Protein AF-A0A6I2R3Z5-F1 (afdb_monomer_lite)

pLDDT: mean 90.37, std 10.44, range [43.62, 98.38]

Structure (mmCIF, N/CA/C/O backbone):
data_AF-A0A6I2R3Z5-F1
#
_entry.id   AF-A0A6I2R3Z5-F1
#
loop_
_atom_site.group_PDB
_atom_site.id
_atom_site.type_symbol
_atom_site.label_atom_id
_atom_site.label_alt_id
_atom_site.label_comp_id
_atom_site.label_asym_id
_atom_site.label_entity_id
_atom_site.label_seq_id
_atom_site.pdbx_PDB_ins_code
_atom_site.Cartn_x
_atom_site.Cartn_y
_atom_site.Cartn_z
_atom_site.occupancy
_atom_site.B_iso_or_equiv
_atom_site.auth_seq_id
_atom_site.auth_comp_id
_atom_site.auth_asym_id
_atom_site.auth_atom_id
_atom_site.pdbx_PDB_model_num
ATOM 1 N N . MET A 1 1 ? -11.030 -6.749 -14.161 1.00 43.62 1 MET A N 1
ATOM 2 C CA . MET A 1 1 ? -10.988 -8.140 -13.659 1.00 43.62 1 MET A CA 1
ATOM 3 C C . MET A 1 1 ? -10.774 -8.082 -12.152 1.00 43.62 1 MET A C 1
ATOM 5 O O . MET A 1 1 ? -10.163 -7.121 -11.702 1.00 43.62 1 MET A O 1
ATOM 9 N N . GLY A 1 2 ? -11.379 -8.989 -11.378 1.00 47.81 2 GLY A N 1
ATOM 10 C CA . GLY A 1 2 ? -11.392 -8.908 -9.911 1.00 47.81 2 GLY A CA 1
ATOM 11 C C . GLY A 1 2 ? -9.978 -8.922 -9.330 1.00 47.81 2 GLY A C 1
ATOM 12 O O . GLY A 1 2 ? -9.181 -9.786 -9.683 1.00 47.81 2 GLY A O 1
ATOM 13 N N . ARG A 1 3 ? -9.662 -7.954 -8.463 1.00 55.94 3 ARG A N 1
ATOM 14 C CA . ARG A 1 3 ? -8.361 -7.845 -7.783 1.00 55.94 3 ARG A CA 1
ATOM 15 C C . ARG A 1 3 ? -8.273 -8.864 -6.628 1.00 55.94 3 ARG A C 1
ATOM 17 O O . ARG A 1 3 ? -8.300 -8.500 -5.460 1.00 55.94 3 ARG A O 1
ATOM 24 N N . GLY A 1 4 ? -8.201 -10.142 -6.998 1.00 54.78 4 GLY A N 1
ATOM 25 C CA . GLY A 1 4 ? -7.789 -11.296 -6.189 1.00 54.78 4 GLY A CA 1
ATOM 26 C C . GLY A 1 4 ? -8.681 -11.743 -5.019 1.00 54.78 4 GLY A C 1
ATOM 27 O O . GLY A 1 4 ? -9.727 -11.165 -4.728 1.00 54.78 4 GLY A O 1
ATOM 28 N N . ASN A 1 5 ? -8.266 -12.851 -4.399 1.00 69.44 5 ASN A N 1
ATOM 29 C CA . ASN A 1 5 ? -9.045 -13.637 -3.430 1.00 69.44 5 ASN A CA 1
ATOM 30 C C . ASN A 1 5 ? -8.738 -13.291 -1.968 1.00 69.44 5 ASN A C 1
ATOM 32 O O . ASN A 1 5 ? -9.401 -13.798 -1.060 1.00 69.44 5 ASN A O 1
ATOM 36 N N . THR A 1 6 ? -7.718 -12.469 -1.722 1.00 85.12 6 THR A N 1
ATOM 37 C CA . THR A 1 6 ? -7.308 -12.169 -0.356 1.00 85.12 6 THR A CA 1
ATOM 38 C C . THR A 1 6 ? -8.288 -11.218 0.332 1.00 85.12 6 THR A C 1
ATOM 40 O O . THR A 1 6 ? -8.777 -10.249 -0.254 1.00 85.12 6 THR A O 1
ATOM 43 N N . CYS A 1 7 ? -8.589 -11.498 1.598 1.00 86.00 7 CYS A N 1
ATOM 44 C CA . CYS A 1 7 ? -9.523 -10.721 2.403 1.00 86.00 7 CYS A CA 1
ATOM 45 C C . CYS A 1 7 ? -9.027 -10.566 3.849 1.00 86.00 7 CYS A C 1
ATOM 47 O O . CYS A 1 7 ? -7.914 -10.974 4.201 1.00 86.00 7 CYS A O 1
ATOM 49 N N . VAL A 1 8 ? -9.847 -9.901 4.660 1.00 89.06 8 VAL A N 1
ATOM 50 C CA . VAL A 1 8 ? -9.685 -9.748 6.109 1.00 89.06 8 VAL A CA 1
ATOM 51 C C . VAL A 1 8 ? -10.929 -10.288 6.810 1.00 89.06 8 VAL A C 1
ATOM 53 O O . VAL A 1 8 ? -12.000 -10.356 6.199 1.00 89.06 8 VAL A O 1
ATOM 56 N N . HIS A 1 9 ? -10.796 -10.684 8.074 1.00 88.00 9 HIS A N 1
ATOM 57 C CA . HIS A 1 9 ? -11.836 -11.430 8.792 1.00 88.00 9 HIS A CA 1
ATOM 58 C C . HIS A 1 9 ? -12.320 -10.725 10.063 1.00 88.00 9 HIS A C 1
ATOM 60 O O . HIS A 1 9 ? -13.470 -10.907 10.468 1.00 88.00 9 HIS A O 1
ATOM 66 N N . GLY A 1 10 ? -11.469 -9.918 10.695 1.00 88.06 10 GLY A N 1
ATOM 67 C CA . GLY A 1 10 ? -11.807 -9.158 11.892 1.00 88.06 10 GLY A CA 1
ATOM 68 C C . GLY A 1 10 ? -12.731 -7.970 11.607 1.00 88.06 10 GLY A C 1
ATOM 69 O O . GLY A 1 10 ? -12.768 -7.414 10.510 1.00 88.06 10 GLY A O 1
ATOM 70 N N . LYS A 1 11 ? -13.491 -7.557 12.628 1.00 90.88 11 LYS A N 1
ATOM 71 C CA . LYS A 1 11 ? -14.480 -6.463 12.534 1.00 90.88 11 LYS A CA 1
ATOM 72 C C . LYS A 1 11 ? -13.852 -5.103 12.231 1.00 90.88 11 LYS A C 1
ATOM 74 O O . LYS A 1 11 ? -14.495 -4.257 11.618 1.00 90.88 11 LYS A O 1
ATOM 79 N N . TYR A 1 12 ? -12.636 -4.884 12.719 1.00 94.12 12 TYR A N 1
ATOM 80 C CA . TYR A 1 12 ? -11.855 -3.665 12.524 1.00 94.12 12 TYR A CA 1
ATOM 81 C C . TYR A 1 12 ? -10.595 -3.983 11.736 1.00 94.12 12 TYR A C 1
ATOM 83 O O . TYR A 1 12 ? -9.514 -3.511 12.060 1.00 94.12 12 TYR A O 1
ATOM 91 N N . GLU A 1 13 ? -10.729 -4.811 10.710 1.00 94.25 13 GLU A N 1
ATOM 92 C CA . GLU A 1 13 ? -9.676 -5.046 9.737 1.00 94.25 13 GLU A CA 1
ATOM 93 C C . GLU A 1 13 ? -10.035 -4.402 8.407 1.00 94.25 13 GLU A C 1
ATOM 95 O O . GLU A 1 13 ? -11.197 -4.152 8.085 1.00 94.25 13 GLU A O 1
ATOM 100 N N . GLY A 1 14 ? -9.013 -4.105 7.621 1.00 94.38 14 GLY A N 1
ATOM 101 C CA . GLY A 1 14 ? -9.198 -3.487 6.322 1.00 94.38 14 GLY A CA 1
ATOM 102 C C . GLY A 1 14 ? -7.974 -3.679 5.458 1.00 94.38 14 GLY A C 1
ATOM 103 O O . GLY A 1 14 ? -6.892 -3.998 5.949 1.00 94.38 14 GLY A O 1
ATOM 104 N N . LEU A 1 15 ? -8.144 -3.496 4.155 1.00 94.62 15 LEU A N 1
ATOM 105 C CA . LEU A 1 15 ? -7.046 -3.640 3.217 1.00 94.62 15 LEU A CA 1
ATOM 106 C C . LEU A 1 15 ? -7.207 -2.723 2.007 1.00 94.62 15 LEU A C 1
ATOM 108 O O . LEU A 1 15 ? -8.320 -2.356 1.624 1.00 94.62 15 LEU A O 1
ATOM 112 N N . TYR A 1 16 ? -6.072 -2.389 1.407 1.00 95.75 16 TYR A N 1
ATOM 113 C CA . TYR A 1 16 ? -5.976 -1.744 0.103 1.00 95.75 16 TYR A CA 1
ATOM 114 C C . TYR A 1 16 ? -5.076 -2.568 -0.810 1.00 95.75 16 TYR A C 1
ATOM 116 O O . TYR A 1 16 ? -4.230 -3.323 -0.335 1.00 95.75 16 TYR A O 1
ATOM 124 N N . PHE A 1 17 ? -5.232 -2.391 -2.117 1.00 94.88 17 PHE A N 1
ATOM 125 C CA . PHE A 1 17 ? -4.415 -3.067 -3.118 1.00 94.88 17 PHE A CA 1
ATOM 126 C C . PHE A 1 17 ? -3.493 -2.082 -3.826 1.00 94.88 17 PHE A C 1
ATOM 128 O O . PHE A 1 17 ? -3.934 -1.015 -4.258 1.00 94.88 17 PHE A O 1
ATOM 135 N N . ILE A 1 18 ? -2.231 -2.465 -3.981 1.00 95.50 18 ILE A N 1
ATOM 136 C CA . ILE A 1 18 ? -1.281 -1.822 -4.886 1.00 95.50 18 ILE A CA 1
ATOM 137 C C . ILE A 1 18 ? -1.245 -2.670 -6.151 1.00 95.50 18 ILE A C 1
ATOM 139 O O . ILE A 1 18 ? -0.939 -3.858 -6.079 1.00 95.50 18 ILE A O 1
ATOM 143 N N . ASP A 1 19 ? -1.604 -2.080 -7.285 1.00 93.62 19 ASP A N 1
ATOM 144 C CA . ASP A 1 19 ? -1.588 -2.781 -8.568 1.00 93.62 19 ASP A CA 1
ATOM 145 C C . ASP A 1 19 ? -0.151 -3.141 -8.978 1.00 93.62 19 ASP A C 1
ATOM 147 O O . ASP A 1 19 ? 0.774 -2.358 -8.726 1.00 93.62 19 ASP A O 1
ATOM 151 N N . ARG A 1 20 ? 0.041 -4.311 -9.601 1.00 93.31 20 ARG A N 1
ATOM 152 C CA . ARG A 1 20 ? 1.347 -4.704 -10.152 1.00 93.31 20 ARG A CA 1
ATOM 153 C C . ARG A 1 20 ? 1.813 -3.737 -11.234 1.00 93.31 20 ARG A C 1
ATOM 155 O O . ARG A 1 20 ? 3.015 -3.506 -11.324 1.00 93.31 20 ARG A O 1
ATOM 162 N N . ASP A 1 21 ? 0.884 -3.048 -11.894 1.00 94.31 21 ASP A N 1
ATOM 163 C CA . ASP A 1 21 ? 1.150 -1.924 -12.797 1.00 94.31 21 ASP A CA 1
ATOM 164 C C . ASP A 1 21 ? 2.059 -0.838 -12.193 1.00 94.31 21 ASP A C 1
ATOM 166 O O . ASP A 1 21 ? 2.769 -0.152 -12.929 1.00 94.31 21 ASP A O 1
ATOM 170 N N . HIS A 1 22 ? 2.050 -0.681 -10.862 1.00 95.00 22 HIS A N 1
ATOM 171 C CA . HIS A 1 22 ? 2.855 0.308 -10.128 1.00 95.00 22 HIS A CA 1
ATOM 172 C C . HIS A 1 22 ? 4.089 -0.291 -9.437 1.00 95.00 22 HIS A C 1
ATOM 174 O O . HIS A 1 22 ? 4.845 0.431 -8.777 1.00 95.00 22 HIS A O 1
ATOM 180 N N . ILE A 1 23 ? 4.270 -1.610 -9.524 1.00 95.12 23 ILE A N 1
ATOM 181 C CA . ILE A 1 23 ? 5.337 -2.354 -8.846 1.00 95.12 23 ILE A CA 1
ATOM 182 C C . ILE A 1 23 ? 6.333 -2.903 -9.864 1.00 95.12 23 ILE A C 1
ATOM 184 O O . ILE A 1 23 ? 7.536 -2.716 -9.676 1.00 95.12 23 ILE A O 1
ATOM 188 N N . GLU A 1 24 ? 5.827 -3.579 -10.893 1.00 95.62 24 GLU A N 1
ATOM 189 C CA . GLU A 1 24 ? 6.613 -4.335 -11.861 1.00 95.62 24 GLU A CA 1
ATOM 190 C C . GLU A 1 24 ? 7.313 -3.421 -12.854 1.00 95.62 24 GLU A C 1
ATOM 192 O O . GLU A 1 24 ? 6.734 -2.457 -13.361 1.00 95.62 24 GLU A O 1
ATOM 197 N N . VAL A 1 25 ? 8.580 -3.742 -13.096 1.00 96.44 25 VAL A N 1
ATOM 198 C CA . VAL A 1 25 ? 9.481 -3.001 -13.964 1.00 96.44 25 VAL A CA 1
ATOM 199 C C . VAL A 1 25 ? 9.947 -3.919 -15.080 1.00 96.44 25 VAL A C 1
ATOM 201 O O . VAL A 1 25 ? 10.509 -4.989 -14.841 1.00 96.44 25 VAL A O 1
ATOM 204 N N . ASP A 1 26 ? 9.757 -3.445 -16.300 1.00 95.56 26 ASP A N 1
ATOM 205 C CA . ASP A 1 26 ? 10.339 -4.000 -17.502 1.00 95.56 26 ASP A CA 1
ATOM 206 C C . ASP A 1 26 ? 11.548 -3.162 -17.914 1.00 95.56 26 ASP A C 1
ATOM 208 O O . ASP A 1 26 ? 11.566 -1.929 -17.796 1.00 95.56 26 ASP A O 1
ATOM 212 N N . VAL A 1 27 ? 12.565 -3.847 -18.424 1.00 95.62 27 VAL A N 1
ATOM 213 C CA . VAL A 1 27 ? 13.810 -3.244 -18.891 1.00 95.62 27 VAL A CA 1
ATOM 214 C C . VAL A 1 27 ? 14.020 -3.526 -20.367 1.00 95.62 27 VAL A C 1
ATOM 216 O O . VAL A 1 27 ? 13.677 -4.598 -20.871 1.00 95.62 27 VAL A O 1
ATOM 219 N N . LYS A 1 28 ? 14.613 -2.558 -21.058 1.00 94.75 28 LYS A N 1
ATOM 220 C CA . LYS A 1 28 ? 15.065 -2.701 -22.439 1.00 94.75 28 LYS A CA 1
ATOM 221 C C . LYS A 1 28 ? 16.538 -2.335 -22.507 1.00 94.75 28 LYS A C 1
ATOM 223 O O . LYS A 1 28 ? 16.913 -1.193 -22.252 1.00 94.75 28 LYS A O 1
ATOM 228 N N . ASP A 1 29 ? 17.359 -3.313 -22.867 1.00 93.31 29 ASP A N 1
ATOM 229 C CA . ASP A 1 29 ? 18.795 -3.126 -23.055 1.00 93.31 29 ASP A CA 1
ATOM 230 C C . ASP A 1 29 ? 19.095 -2.899 -24.545 1.00 93.31 29 ASP A C 1
ATOM 232 O O . ASP A 1 29 ? 18.724 -3.716 -25.394 1.00 93.31 29 ASP A O 1
ATOM 236 N N . ASP A 1 30 ? 19.792 -1.812 -24.879 1.00 91.94 30 ASP A N 1
ATOM 237 C CA . ASP A 1 30 ? 20.331 -1.594 -26.224 1.00 91.94 30 ASP A CA 1
ATOM 238 C C . ASP A 1 30 ? 21.774 -2.129 -26.289 1.00 91.94 30 ASP A C 1
ATOM 240 O O . ASP A 1 30 ? 22.694 -1.526 -25.726 1.00 91.94 30 ASP A O 1
ATOM 244 N N . PRO A 1 31 ? 22.025 -3.241 -27.004 1.00 87.50 31 PRO A N 1
ATOM 245 C CA . PRO A 1 31 ? 23.353 -3.843 -27.069 1.00 87.50 31 PRO A CA 1
ATOM 246 C C . PRO A 1 31 ? 24.375 -2.994 -27.840 1.00 87.50 31 PRO A C 1
ATOM 248 O O . PRO A 1 31 ? 25.573 -3.254 -27.736 1.00 87.50 31 PRO A O 1
ATOM 251 N N . LYS A 1 32 ? 23.942 -2.011 -28.643 1.00 89.94 32 LYS A N 1
ATOM 252 C CA . LYS A 1 32 ? 24.842 -1.159 -29.437 1.00 89.94 32 LYS A CA 1
ATOM 253 C C . LYS A 1 32 ? 25.397 -0.000 -28.622 1.00 89.94 32 LYS A C 1
ATOM 255 O O . LYS A 1 32 ? 26.550 0.378 -28.812 1.00 89.94 32 LYS A O 1
ATOM 260 N N . THR A 1 33 ? 24.574 0.580 -27.758 1.00 91.19 33 THR A N 1
ATOM 261 C CA . THR A 1 33 ? 24.928 1.745 -26.933 1.00 91.19 33 THR A CA 1
ATOM 262 C C . THR A 1 33 ? 25.276 1.352 -25.497 1.00 91.19 33 THR A C 1
ATOM 264 O O . THR A 1 33 ? 25.934 2.125 -24.803 1.00 91.19 33 THR A O 1
ATOM 267 N N . GLY A 1 34 ? 24.843 0.169 -25.048 1.00 89.00 34 GLY A N 1
ATOM 268 C CA . GLY A 1 34 ? 24.917 -0.267 -23.655 1.00 89.00 34 GLY A CA 1
ATOM 269 C C . GLY A 1 34 ? 23.925 0.454 -22.737 1.00 89.00 34 GLY A C 1
ATOM 270 O O . GLY A 1 34 ? 24.083 0.396 -21.519 1.00 89.00 34 GLY A O 1
ATOM 271 N N . THR A 1 35 ? 22.943 1.174 -23.289 1.00 91.88 35 THR A N 1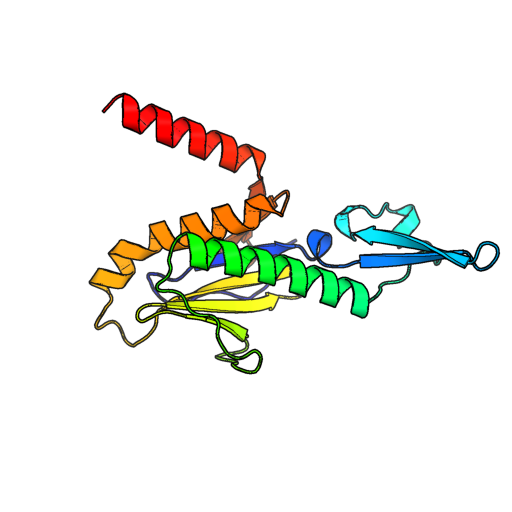
ATOM 272 C CA . THR A 1 35 ? 21.932 1.879 -22.492 1.00 91.88 35 THR A CA 1
ATOM 273 C C . THR A 1 35 ? 20.848 0.924 -22.014 1.00 91.88 35 THR A C 1
ATOM 275 O O . THR A 1 35 ? 20.453 0.016 -22.745 1.00 91.88 35 THR A O 1
ATOM 278 N N . ARG A 1 36 ? 20.342 1.173 -20.804 1.00 93.00 36 ARG A N 1
ATOM 279 C CA . ARG A 1 36 ? 19.237 0.436 -20.193 1.00 93.00 36 ARG A CA 1
ATOM 280 C C . ARG A 1 36 ? 18.093 1.391 -19.893 1.00 93.00 36 ARG A C 1
ATOM 282 O O . ARG A 1 36 ? 18.272 2.336 -19.123 1.00 93.00 36 ARG A O 1
ATOM 289 N N . ASP A 1 37 ? 16.943 1.127 -20.495 1.00 93.88 37 ASP A N 1
ATOM 290 C CA . ASP A 1 37 ? 15.705 1.854 -20.242 1.00 93.88 37 ASP A CA 1
ATOM 291 C C . ASP A 1 37 ? 14.820 1.077 -19.268 1.00 93.88 37 ASP A C 1
ATOM 293 O O . ASP A 1 37 ? 14.829 -0.154 -19.250 1.00 93.88 37 ASP A O 1
ATOM 297 N N . PHE A 1 38 ? 14.026 1.809 -18.486 1.00 94.12 38 PHE A N 1
ATOM 298 C CA . PHE A 1 38 ? 13.125 1.261 -17.473 1.00 94.12 38 PHE A CA 1
ATOM 299 C C . PHE A 1 38 ? 11.702 1.743 -17.727 1.00 94.12 38 PHE A C 1
ATOM 301 O O . PHE A 1 38 ? 11.480 2.923 -18.030 1.00 94.12 38 PHE A O 1
ATOM 308 N N . ARG A 1 39 ? 10.726 0.853 -17.558 1.00 94.62 39 ARG A N 1
ATOM 309 C CA . ARG A 1 39 ? 9.306 1.186 -17.673 1.00 94.62 39 ARG A CA 1
ATOM 310 C C . ARG A 1 39 ? 8.489 0.364 -16.687 1.00 94.62 39 ARG A C 1
ATOM 312 O O . ARG A 1 39 ? 8.739 -0.817 -16.508 1.00 94.62 39 ARG A O 1
ATOM 319 N N . PHE A 1 40 ? 7.513 0.998 -16.044 1.00 94.50 40 PHE A N 1
ATOM 320 C CA . PHE A 1 40 ? 6.532 0.270 -15.241 1.00 94.50 40 PHE A CA 1
ATOM 321 C C . PHE A 1 40 ? 5.534 -0.453 -16.137 1.00 94.50 40 PHE A C 1
ATOM 323 O O . PHE A 1 40 ? 5.164 0.094 -17.180 1.00 94.50 40 PHE A O 1
ATOM 330 N N . LEU A 1 41 ? 5.026 -1.600 -15.685 1.00 92.12 41 LEU A N 1
ATOM 331 C CA . LEU A 1 41 ? 4.013 -2.367 -16.413 1.00 92.12 41 LEU A CA 1
ATOM 332 C C . LEU A 1 41 ? 2.803 -1.500 -16.810 1.00 92.12 41 LEU A C 1
ATOM 334 O O . LEU A 1 41 ? 2.385 -1.522 -17.965 1.00 92.12 41 LEU A O 1
ATOM 338 N N . GLY A 1 42 ? 2.312 -0.632 -15.916 1.00 90.19 42 GLY A N 1
ATOM 339 C CA . GLY A 1 42 ? 1.184 0.264 -16.211 1.00 90.19 42 GLY A CA 1
ATOM 340 C C . GLY A 1 42 ? 1.461 1.334 -17.278 1.00 90.19 42 GLY A C 1
ATOM 341 O O . GLY A 1 42 ? 0.537 1.995 -17.750 1.00 90.19 42 GLY A O 1
ATOM 342 N N . GLY A 1 43 ? 2.729 1.536 -17.647 1.00 90.81 43 GLY A N 1
ATOM 343 C CA . GLY A 1 43 ? 3.155 2.427 -18.728 1.00 90.81 43 GLY A CA 1
ATOM 344 C C . GLY A 1 43 ? 3.427 1.713 -20.054 1.00 90.81 43 GLY A C 1
ATOM 345 O O . GLY A 1 43 ? 3.786 2.383 -21.023 1.00 90.81 43 GLY A O 1
ATOM 346 N N . MET A 1 44 ? 3.302 0.385 -20.103 1.00 90.81 44 MET A N 1
ATOM 347 C CA . MET A 1 44 ? 3.546 -0.412 -21.304 1.00 90.81 44 MET A CA 1
ATOM 348 C C . MET A 1 44 ? 2.398 -0.260 -22.305 1.00 90.81 44 MET A C 1
ATOM 350 O O . MET A 1 44 ? 1.218 -0.332 -21.957 1.00 90.81 44 MET A O 1
ATOM 354 N N . THR A 1 45 ? 2.744 -0.060 -23.575 1.00 91.88 45 THR A N 1
ATOM 355 C CA . THR A 1 45 ? 1.775 -0.100 -24.677 1.00 91.88 45 THR A CA 1
ATOM 356 C C . THR A 1 45 ? 1.485 -1.542 -25.096 1.00 91.88 45 THR A C 1
ATOM 358 O O . THR A 1 45 ? 2.197 -2.476 -24.723 1.00 91.88 45 THR A O 1
ATOM 361 N N . SER A 1 46 ? 0.438 -1.747 -25.901 1.00 87.25 46 SER A N 1
ATOM 362 C CA . SER A 1 46 ? 0.138 -3.083 -26.439 1.00 87.25 46 SER A CA 1
ATOM 363 C C . SER A 1 46 ? 1.279 -3.598 -27.321 1.00 87.25 46 SER A C 1
ATOM 365 O O . SER A 1 46 ? 1.597 -4.786 -27.296 1.00 87.25 46 SER A O 1
ATOM 367 N N . GLU A 1 47 ? 1.924 -2.699 -28.062 1.00 90.94 47 GLU A N 1
ATOM 368 C CA . GLU A 1 47 ? 3.094 -2.982 -28.884 1.00 90.94 47 GLU A CA 1
ATOM 369 C C . GLU A 1 47 ? 4.303 -3.377 -28.031 1.00 90.94 47 GLU A C 1
ATOM 371 O O . GLU A 1 47 ? 4.989 -4.336 -28.380 1.00 90.94 47 GLU A O 1
ATOM 376 N N . ASP A 1 48 ? 4.537 -2.694 -26.903 1.00 91.44 48 ASP A N 1
ATOM 377 C CA . ASP A 1 48 ? 5.630 -3.041 -25.987 1.00 91.44 48 ASP A CA 1
ATOM 378 C C . ASP A 1 48 ? 5.452 -4.455 -25.412 1.00 91.44 48 ASP A C 1
ATOM 380 O O . ASP A 1 48 ? 6.409 -5.225 -25.390 1.00 91.44 48 ASP A O 1
ATOM 384 N N . LEU A 1 49 ? 4.227 -4.809 -24.995 1.00 87.50 49 LEU A N 1
ATOM 385 C CA . LEU A 1 49 ? 3.902 -6.117 -24.404 1.00 87.50 49 LEU A CA 1
ATOM 386 C C . LEU A 1 49 ? 3.955 -7.270 -25.414 1.00 87.50 49 LEU A C 1
ATOM 388 O O . LEU A 1 49 ? 4.268 -8.401 -25.049 1.00 87.50 49 LEU A O 1
ATOM 392 N N . CYS A 1 50 ? 3.612 -7.007 -26.678 1.00 88.19 50 CYS A N 1
ATOM 393 C CA . CYS A 1 50 ? 3.702 -8.008 -27.745 1.00 88.19 50 CYS A CA 1
ATOM 394 C C . CYS A 1 50 ? 5.123 -8.130 -28.316 1.00 88.19 50 CYS A C 1
ATOM 396 O O . CYS A 1 50 ? 5.436 -9.113 -28.993 1.00 88.19 50 CYS A O 1
ATOM 398 N N . GLY A 1 51 ? 5.961 -7.117 -28.098 1.00 87.25 51 GLY A N 1
ATOM 399 C CA . GLY A 1 51 ? 7.353 -7.097 -28.516 1.00 87.25 51 GLY A CA 1
ATOM 400 C C . GLY A 1 51 ? 8.242 -7.995 -27.654 1.00 87.25 51 GLY A C 1
ATOM 401 O O . GLY A 1 51 ? 7.872 -8.440 -26.576 1.00 87.25 51 GLY A O 1
ATOM 402 N N . SER A 1 52 ? 9.460 -8.254 -28.133 1.00 86.75 52 SER A N 1
ATOM 403 C CA . SER A 1 52 ? 10.481 -9.015 -27.394 1.00 86.75 52 SER A CA 1
ATOM 404 C C . SER A 1 52 ? 11.596 -8.136 -26.816 1.00 86.75 52 SER A C 1
ATOM 406 O O . SER A 1 52 ? 12.613 -8.655 -26.353 1.00 86.75 52 SER A O 1
ATOM 408 N N . GLU A 1 53 ? 11.471 -6.814 -26.960 1.00 92.00 53 GLU A N 1
ATOM 409 C CA . GLU A 1 53 ? 12.505 -5.851 -26.570 1.00 92.00 53 GLU A CA 1
ATOM 410 C C . GLU A 1 53 ? 12.505 -5.587 -25.064 1.00 92.00 53 GLU A C 1
ATOM 412 O O . GLU A 1 53 ? 13.572 -5.536 -24.457 1.00 92.00 53 GLU A O 1
ATOM 417 N N . TRP A 1 54 ? 11.316 -5.437 -24.483 1.00 94.94 54 TRP A N 1
ATOM 418 C CA . TRP A 1 54 ? 11.124 -5.269 -23.051 1.00 94.94 54 TRP A CA 1
ATOM 419 C C . TRP A 1 54 ? 11.077 -6.628 -22.370 1.00 94.94 54 TRP A C 1
ATOM 421 O O . TRP A 1 54 ? 10.463 -7.572 -22.874 1.00 94.94 54 TRP A O 1
ATOM 431 N N . LYS A 1 55 ? 11.753 -6.737 -21.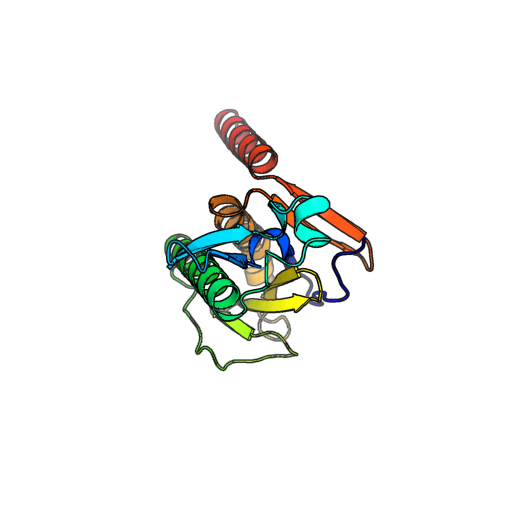232 1.00 94.31 55 LYS A N 1
ATOM 432 C CA . LYS A 1 55 ? 11.765 -7.948 -20.419 1.00 94.31 55 LYS A CA 1
ATOM 433 C C . LYS A 1 55 ? 11.497 -7.581 -18.977 1.00 94.31 55 LYS A C 1
ATOM 435 O O . LYS A 1 55 ? 12.138 -6.676 -18.452 1.00 94.31 55 LYS A O 1
ATOM 440 N N . TYR A 1 56 ? 10.626 -8.349 -18.339 1.00 94.31 56 TYR A N 1
ATOM 441 C CA . TYR A 1 56 ? 10.405 -8.256 -16.907 1.00 94.31 56 TYR A CA 1
ATOM 442 C C . TYR A 1 56 ? 11.726 -8.415 -16.146 1.00 94.31 56 TYR A C 1
ATOM 444 O O . TYR A 1 56 ? 12.444 -9.404 -16.337 1.00 94.31 56 TYR A O 1
ATOM 452 N N . ASP A 1 57 ? 12.024 -7.452 -15.277 1.00 96.25 57 ASP A N 1
ATOM 453 C CA . ASP A 1 57 ? 13.186 -7.477 -14.398 1.00 96.25 57 ASP A CA 1
ATOM 454 C C . ASP A 1 57 ? 12.727 -7.685 -12.940 1.00 96.25 57 ASP A C 1
ATOM 456 O O . ASP A 1 57 ? 12.156 -6.773 -12.320 1.00 96.25 57 ASP A O 1
ATOM 460 N N . PRO A 1 58 ? 12.939 -8.887 -12.368 1.00 96.06 58 PRO A N 1
ATOM 461 C CA . PRO A 1 58 ? 12.517 -9.185 -11.005 1.00 96.06 58 PRO A CA 1
ATOM 462 C C . PRO A 1 58 ? 13.304 -8.394 -9.955 1.00 96.06 58 PRO A C 1
ATOM 464 O O . PRO A 1 58 ? 12.727 -8.028 -8.928 1.00 96.06 58 PRO A O 1
ATOM 467 N N . ASP A 1 59 ? 14.582 -8.102 -10.202 1.00 96.06 59 ASP A N 1
ATOM 468 C CA . ASP A 1 59 ? 15.443 -7.407 -9.245 1.00 96.06 59 ASP A CA 1
ATOM 469 C C . ASP A 1 59 ? 15.038 -5.931 -9.146 1.00 96.06 59 ASP A C 1
ATOM 471 O O . ASP A 1 59 ? 14.861 -5.404 -8.043 1.00 96.06 59 ASP A O 1
ATOM 475 N N . GLU A 1 60 ? 14.788 -5.281 -10.285 1.00 96.06 60 GLU A N 1
ATOM 476 C CA . GLU A 1 60 ? 14.296 -3.897 -10.333 1.00 96.06 60 GLU A CA 1
ATOM 477 C C . GLU A 1 60 ? 12.878 -3.777 -9.762 1.00 96.06 60 GLU A C 1
ATOM 479 O O . GLU A 1 60 ? 12.583 -2.861 -8.987 1.00 96.06 60 GLU A O 1
ATOM 484 N N . SER A 1 61 ? 12.007 -4.745 -10.062 1.00 96.31 61 SER A N 1
ATOM 485 C CA . SER A 1 61 ? 10.660 -4.813 -9.483 1.00 96.31 61 SER A CA 1
ATOM 486 C C . SER A 1 61 ? 10.708 -4.956 -7.958 1.00 96.31 61 SER A C 1
ATOM 488 O O . SER A 1 61 ? 9.995 -4.258 -7.226 1.00 96.31 61 SER A O 1
ATOM 490 N N . GLN A 1 62 ? 11.586 -5.824 -7.445 1.00 95.31 62 GLN A N 1
ATOM 491 C CA . GLN A 1 62 ? 11.777 -6.015 -6.009 1.00 95.31 62 GLN A CA 1
ATOM 492 C C . GLN A 1 62 ? 12.384 -4.771 -5.346 1.00 95.31 62 GLN A C 1
ATOM 494 O O . GLN A 1 62 ? 11.954 -4.394 -4.249 1.00 95.31 62 GLN A O 1
ATOM 499 N N . ALA A 1 63 ? 13.341 -4.107 -5.997 1.00 96.25 63 ALA A N 1
ATOM 500 C CA . ALA A 1 63 ? 13.941 -2.868 -5.514 1.00 96.25 63 ALA A CA 1
ATOM 501 C C . ALA A 1 63 ? 12.909 -1.730 -5.444 1.00 96.25 63 ALA A C 1
ATOM 503 O O . ALA A 1 63 ? 12.813 -1.043 -4.418 1.00 96.25 63 ALA A O 1
ATOM 504 N N . ASN A 1 64 ? 12.080 -1.571 -6.481 1.00 96.81 64 ASN A N 1
ATOM 505 C CA . ASN A 1 64 ? 10.996 -0.592 -6.488 1.00 96.81 64 ASN A CA 1
ATOM 506 C C . ASN A 1 64 ? 9.984 -0.867 -5.366 1.00 96.81 64 ASN A C 1
ATOM 508 O O . ASN A 1 64 ? 9.638 0.051 -4.614 1.00 96.81 64 ASN A O 1
ATOM 512 N N . LEU A 1 65 ? 9.571 -2.127 -5.187 1.00 96.56 65 LEU A N 1
ATOM 513 C CA . LEU A 1 65 ? 8.673 -2.510 -4.100 1.00 96.56 65 LEU A CA 1
ATOM 514 C C . LEU A 1 65 ? 9.277 -2.207 -2.722 1.00 96.56 65 LEU A C 1
ATOM 516 O O . LEU A 1 65 ? 8.600 -1.657 -1.851 1.00 96.56 65 LEU A O 1
ATOM 520 N N . ALA A 1 66 ? 10.550 -2.547 -2.511 1.00 96.19 66 ALA A N 1
ATOM 521 C CA . ALA A 1 66 ? 11.243 -2.298 -1.250 1.00 96.19 66 ALA A CA 1
ATOM 522 C C . ALA A 1 66 ? 11.312 -0.798 -0.927 1.00 96.19 66 ALA A C 1
ATOM 524 O O . ALA A 1 66 ? 11.060 -0.407 0.216 1.00 96.19 66 ALA A O 1
ATOM 525 N N . ARG A 1 67 ? 11.584 0.046 -1.931 1.00 97.00 67 ARG A N 1
ATOM 526 C CA . ARG A 1 67 ? 11.575 1.508 -1.792 1.00 97.00 67 ARG A CA 1
ATOM 527 C C . ARG A 1 67 ? 10.181 2.027 -1.438 1.00 97.00 67 ARG A C 1
ATOM 529 O O . ARG A 1 67 ? 10.041 2.738 -0.446 1.00 97.00 67 ARG A O 1
ATOM 536 N N . LEU A 1 68 ? 9.153 1.620 -2.189 1.00 97.69 68 LEU A N 1
ATOM 537 C CA . LEU A 1 68 ? 7.759 2.009 -1.951 1.00 97.69 68 LEU A CA 1
ATOM 538 C C . LEU A 1 68 ? 7.298 1.645 -0.532 1.00 97.69 68 LEU A C 1
ATOM 540 O O . LEU A 1 68 ? 6.742 2.486 0.175 1.00 97.69 68 LEU A O 1
ATOM 544 N N . LEU A 1 69 ? 7.553 0.409 -0.091 1.00 97.69 69 LEU A N 1
ATOM 545 C CA . LEU A 1 69 ? 7.208 -0.029 1.263 1.00 97.69 69 LEU A CA 1
ATOM 546 C C . LEU A 1 69 ? 8.048 0.691 2.324 1.00 97.69 69 LEU A C 1
ATOM 548 O O . LEU A 1 69 ? 7.527 1.020 3.388 1.00 97.69 69 LEU A O 1
ATOM 552 N N . GLY A 1 70 ? 9.325 0.965 2.052 1.00 97.62 70 GLY A N 1
ATOM 553 C CA . GLY A 1 70 ? 10.204 1.738 2.931 1.00 97.62 70 GLY A CA 1
ATOM 554 C C . GLY A 1 70 ? 9.661 3.137 3.220 1.00 97.62 70 GLY A C 1
ATOM 555 O O . GLY A 1 70 ? 9.549 3.524 4.390 1.00 97.62 70 GLY A O 1
ATOM 556 N N . ASP A 1 71 ? 9.274 3.843 2.160 1.00 98.12 71 ASP A N 1
ATOM 557 C CA . ASP A 1 71 ? 8.663 5.172 2.186 1.00 98.12 71 ASP A CA 1
ATOM 558 C C . ASP A 1 71 ? 7.294 5.156 2.891 1.00 98.12 71 ASP A C 1
ATOM 560 O O . ASP A 1 71 ? 7.027 5.965 3.785 1.00 98.12 71 ASP A O 1
ATOM 564 N N . PHE A 1 72 ? 6.448 4.174 2.568 1.00 98.38 72 PHE A N 1
ATOM 565 C CA . PHE A 1 72 ? 5.165 3.953 3.238 1.00 98.38 72 PHE A CA 1
ATOM 566 C C . PHE A 1 72 ? 5.331 3.741 4.752 1.00 98.38 72 PHE A C 1
ATOM 568 O O . PHE A 1 72 ? 4.659 4.396 5.552 1.00 98.38 72 PHE A O 1
ATOM 575 N N . MET A 1 73 ? 6.245 2.855 5.162 1.00 98.12 73 MET A N 1
ATOM 576 C CA . MET A 1 73 ? 6.508 2.572 6.575 1.00 98.12 73 MET A CA 1
ATOM 577 C C . MET A 1 73 ? 7.067 3.793 7.309 1.00 98.12 73 MET A C 1
ATOM 579 O O . MET A 1 73 ? 6.753 3.999 8.483 1.00 98.12 73 MET A O 1
ATOM 583 N N . TYR A 1 74 ? 7.901 4.595 6.637 1.00 97.94 74 TYR A N 1
ATOM 584 C CA . TYR A 1 74 ? 8.410 5.850 7.188 1.00 97.94 74 TYR A CA 1
ATOM 585 C C . TYR A 1 74 ? 7.264 6.817 7.497 1.00 97.94 74 TYR A C 1
ATOM 587 O O . TYR A 1 74 ? 7.170 7.312 8.622 1.00 97.94 74 TYR A O 1
ATOM 595 N N . ASP A 1 75 ? 6.347 7.017 6.548 1.00 98.12 75 ASP A N 1
ATOM 596 C CA . ASP A 1 75 ? 5.192 7.889 6.755 1.00 98.12 75 ASP A CA 1
ATOM 597 C C . ASP A 1 75 ? 4.300 7.382 7.895 1.00 98.12 75 ASP A C 1
ATOM 599 O O . ASP A 1 75 ? 3.952 8.156 8.786 1.00 98.12 75 ASP A O 1
ATOM 603 N N . ILE A 1 76 ? 3.951 6.089 7.922 1.00 98.25 76 ILE A N 1
ATOM 604 C CA . ILE A 1 76 ? 3.126 5.522 9.004 1.00 98.25 76 ILE A CA 1
ATOM 605 C C . ILE A 1 76 ? 3.772 5.742 10.371 1.00 98.25 76 ILE A C 1
ATOM 607 O O . ILE A 1 76 ? 3.084 6.156 11.305 1.00 98.25 76 ILE A O 1
ATOM 611 N N . HIS A 1 77 ? 5.082 5.520 10.488 1.00 97.44 77 HIS A N 1
ATOM 612 C CA . HIS A 1 77 ? 5.805 5.769 11.731 1.00 97.44 77 HIS A CA 1
ATOM 613 C C . HIS A 1 77 ? 5.792 7.253 12.125 1.00 97.44 77 HIS A C 1
ATOM 615 O O . HIS A 1 77 ? 5.621 7.568 13.302 1.00 97.44 77 HIS A O 1
ATOM 621 N N . ALA A 1 78 ? 5.926 8.164 11.157 1.00 97.31 78 ALA A N 1
ATOM 622 C CA . ALA A 1 78 ? 5.878 9.604 11.401 1.00 97.31 78 ALA A CA 1
ATOM 623 C C . ALA A 1 78 ? 4.496 10.069 11.897 1.00 97.31 78 ALA A C 1
ATOM 625 O O . ALA A 1 78 ? 4.416 10.887 12.813 1.00 97.31 78 ALA A O 1
ATOM 626 N N . TRP A 1 79 ? 3.405 9.530 11.337 1.00 95.88 79 TRP A N 1
ATOM 627 C CA . TRP A 1 79 ? 2.042 9.821 11.807 1.00 95.88 79 TRP A CA 1
ATOM 628 C C . TRP A 1 79 ? 1.735 9.154 13.153 1.00 95.88 79 TRP A C 1
ATOM 630 O O . TRP A 1 79 ? 1.067 9.748 14.000 1.00 95.88 79 TRP A O 1
ATOM 640 N N . TYR A 1 80 ? 2.211 7.922 13.348 1.00 97.25 80 TYR A N 1
ATOM 641 C CA . TYR A 1 80 ? 1.927 7.094 14.516 1.00 97.25 80 TYR A CA 1
ATOM 642 C C . TYR A 1 80 ? 3.190 6.383 15.019 1.00 97.25 80 TYR A C 1
ATOM 644 O O . TYR A 1 80 ? 3.393 5.199 14.730 1.00 97.25 80 TYR A O 1
ATOM 652 N N . PRO A 1 81 ? 3.994 7.043 15.876 1.00 97.38 81 PRO A N 1
ATOM 653 C CA . PRO A 1 81 ? 5.241 6.478 16.405 1.00 97.38 81 PRO A CA 1
ATOM 654 C C . PRO A 1 81 ? 5.082 5.171 17.198 1.00 97.38 81 PRO A C 1
ATOM 656 O O . PRO A 1 81 ? 6.074 4.488 17.475 1.00 97.38 81 PRO A O 1
ATOM 659 N N . SER A 1 82 ? 3.845 4.820 17.575 1.00 96.88 82 SER A N 1
ATOM 660 C CA . SER A 1 82 ? 3.486 3.536 18.182 1.00 96.88 82 SER A CA 1
ATOM 661 C C . SER A 1 82 ? 3.721 2.344 17.254 1.00 96.88 82 SER A C 1
ATOM 663 O O . SER A 1 82 ? 3.977 1.255 17.753 1.00 96.88 82 SER A O 1
ATOM 665 N N . PHE A 1 83 ? 3.617 2.530 15.932 1.00 97.94 83 PHE A N 1
ATOM 666 C CA . PHE A 1 83 ? 3.924 1.474 14.971 1.00 97.94 83 PHE A CA 1
ATOM 667 C C . PHE A 1 83 ? 5.436 1.317 14.844 1.00 97.94 83 PHE A C 1
ATOM 669 O O . PHE A 1 83 ? 6.139 2.267 14.496 1.00 97.94 83 PHE A O 1
ATOM 676 N N . LYS A 1 84 ? 5.944 0.120 15.121 1.00 97.19 84 LYS A N 1
ATOM 677 C CA . LYS A 1 84 ? 7.354 -0.247 14.963 1.00 97.19 84 LYS A CA 1
ATOM 678 C C . LYS A 1 84 ? 7.507 -1.181 13.773 1.00 97.19 84 LYS A C 1
ATOM 680 O O . LYS A 1 84 ? 6.583 -1.922 13.459 1.00 97.19 84 LYS A O 1
ATOM 685 N N . ARG A 1 85 ? 8.659 -1.117 13.102 1.00 96.00 85 ARG A N 1
ATOM 686 C CA . ARG A 1 85 ? 8.992 -2.059 12.027 1.00 96.00 85 ARG A CA 1
ATOM 687 C C . ARG A 1 85 ? 9.158 -3.460 12.611 1.00 96.00 85 ARG A C 1
ATOM 689 O O . ARG A 1 85 ? 9.699 -3.598 13.707 1.00 96.00 85 ARG A O 1
ATOM 696 N N . CYS A 1 86 ? 8.701 -4.460 11.873 1.00 92.94 86 CYS A N 1
ATOM 697 C CA . CYS A 1 86 ? 8.901 -5.865 12.209 1.00 92.94 86 CYS A CA 1
ATOM 698 C C . CYS A 1 86 ? 10.077 -6.452 11.423 1.00 92.94 86 CYS A C 1
ATOM 700 O O . CYS A 1 86 ? 10.490 -5.906 10.398 1.00 92.94 86 CYS A O 1
ATOM 702 N N . GLU A 1 87 ? 10.595 -7.582 11.903 1.00 85.75 87 GLU A N 1
ATOM 703 C CA . GLU A 1 87 ? 11.623 -8.346 11.197 1.00 85.75 87 GLU A CA 1
ATOM 704 C C . GLU A 1 87 ? 11.106 -8.837 9.831 1.00 85.75 87 GLU A C 1
ATOM 706 O O . GLU A 1 87 ? 9.986 -9.355 9.762 1.00 85.75 87 GLU A O 1
ATOM 711 N N . PRO A 1 88 ? 11.902 -8.748 8.746 1.00 81.56 88 PRO A N 1
ATOM 712 C CA . PRO A 1 88 ? 11.453 -9.103 7.396 1.00 81.56 88 PRO A CA 1
ATOM 713 C C . PRO A 1 88 ? 10.946 -10.543 7.226 1.00 81.56 88 PRO A C 1
ATOM 715 O O . PRO A 1 88 ? 10.204 -10.814 6.283 1.00 81.56 88 PRO A O 1
ATOM 718 N N . SER A 1 89 ? 11.352 -11.463 8.104 1.00 83.44 89 SER A N 1
ATOM 719 C CA . SER A 1 89 ? 10.992 -12.885 8.064 1.00 83.44 89 SER A CA 1
ATOM 720 C C . SER A 1 89 ? 9.669 -13.218 8.759 1.00 83.44 89 SER A C 1
ATOM 722 O O . SER A 1 89 ? 9.231 -14.368 8.701 1.00 83.44 89 SER A O 1
ATOM 724 N N . ARG A 1 90 ? 9.015 -12.253 9.422 1.00 89.75 90 ARG A N 1
ATOM 725 C CA . ARG A 1 90 ? 7.776 -12.520 10.158 1.00 89.75 90 ARG A CA 1
ATOM 726 C C . ARG A 1 90 ? 6.591 -12.690 9.206 1.00 89.75 90 ARG A C 1
ATOM 728 O O . ARG A 1 90 ? 6.097 -11.723 8.624 1.00 89.75 90 ARG A O 1
ATOM 735 N N . LEU A 1 91 ? 6.116 -13.927 9.108 1.00 88.69 91 LEU A N 1
ATOM 736 C CA . LEU A 1 91 ? 4.953 -14.331 8.323 1.00 88.69 91 LEU A CA 1
ATOM 737 C C . LEU A 1 91 ? 3.837 -14.817 9.250 1.00 88.69 91 LEU A C 1
ATOM 739 O O . LEU A 1 91 ? 4.072 -15.654 10.119 1.00 88.69 91 LEU A O 1
ATOM 743 N N . GLU A 1 92 ? 2.619 -14.332 9.033 1.00 85.06 92 GLU A N 1
ATOM 744 C CA . GLU A 1 92 ? 1.412 -14.798 9.715 1.00 85.06 92 GLU A CA 1
ATOM 745 C C . GLU A 1 92 ? 0.307 -15.005 8.678 1.00 85.06 92 GLU A C 1
ATOM 747 O O . GLU A 1 92 ? -0.006 -14.101 7.906 1.00 85.06 92 GLU A O 1
ATOM 752 N N . HIS A 1 93 ? -0.269 -16.211 8.642 1.00 80.62 93 HIS A N 1
ATOM 753 C CA . HIS A 1 93 ? -1.368 -16.576 7.734 1.00 80.62 93 HIS A CA 1
ATOM 754 C C . HIS A 1 93 ? -1.103 -16.268 6.244 1.00 80.62 93 HIS A C 1
ATOM 756 O O . HIS A 1 93 ? -2.013 -15.896 5.515 1.00 80.62 93 HIS A O 1
ATOM 762 N N . GLY A 1 94 ? 0.147 -16.414 5.784 1.00 82.06 94 GLY A N 1
ATOM 763 C CA . GLY A 1 94 ? 0.537 -16.133 4.394 1.00 82.06 94 GLY A CA 1
ATOM 764 C C . GLY A 1 94 ? 0.880 -14.667 4.102 1.00 82.06 94 GLY A C 1
ATOM 765 O O . GLY A 1 94 ? 1.395 -14.374 3.027 1.00 82.06 94 GLY A O 1
ATOM 766 N N . ALA A 1 95 ? 0.692 -13.762 5.066 1.00 90.44 95 ALA A N 1
ATOM 767 C CA . ALA A 1 95 ? 1.041 -12.353 4.944 1.00 90.44 95 ALA A CA 1
ATOM 768 C C . ALA A 1 95 ? 2.327 -12.021 5.714 1.00 90.44 95 ALA A C 1
ATOM 770 O O . ALA A 1 95 ? 2.551 -12.485 6.835 1.00 90.44 95 ALA A O 1
ATOM 771 N N . ARG A 1 96 ? 3.176 -11.165 5.141 1.00 95.19 96 ARG A N 1
ATOM 772 C CA . ARG A 1 96 ? 4.377 -10.647 5.806 1.00 95.19 96 ARG A CA 1
ATOM 773 C C . ARG A 1 96 ? 4.031 -9.441 6.658 1.00 95.19 96 ARG A C 1
ATOM 775 O O . ARG A 1 96 ? 3.600 -8.420 6.125 1.00 95.19 96 ARG A O 1
ATOM 782 N N . ILE A 1 97 ? 4.287 -9.519 7.958 1.00 96.81 97 ILE A N 1
ATOM 783 C CA . ILE A 1 97 ? 4.080 -8.395 8.872 1.00 96.81 97 ILE A CA 1
ATOM 784 C C . ILE A 1 97 ? 5.237 -7.407 8.710 1.00 96.81 97 ILE A C 1
ATOM 786 O O . ILE A 1 97 ? 6.392 -7.755 8.940 1.00 96.81 97 ILE A O 1
ATOM 790 N N . ILE A 1 98 ? 4.934 -6.169 8.319 1.00 97.44 98 ILE A N 1
ATOM 791 C CA . ILE A 1 98 ? 5.944 -5.125 8.077 1.00 97.44 98 ILE A CA 1
ATOM 792 C C . ILE A 1 98 ? 6.008 -4.095 9.207 1.00 97.44 98 ILE A C 1
ATOM 794 O O . ILE A 1 98 ? 7.069 -3.526 9.472 1.00 97.44 98 ILE A O 1
ATOM 798 N N . MET A 1 99 ? 4.894 -3.866 9.906 1.00 97.94 99 MET A N 1
ATOM 799 C CA . MET A 1 99 ? 4.842 -3.005 11.085 1.00 97.94 99 MET A CA 1
ATOM 800 C C . MET A 1 99 ? 3.816 -3.517 12.090 1.00 97.94 99 MET A C 1
ATOM 802 O O . MET A 1 99 ? 2.825 -4.130 11.705 1.00 97.94 99 MET A O 1
ATOM 806 N N . GLU A 1 100 ? 3.980 -3.194 13.367 1.00 97.19 100 GLU A N 1
ATOM 807 C CA . GLU A 1 100 ? 2.972 -3.492 14.386 1.00 97.19 100 GLU A CA 1
ATOM 808 C C . GLU A 1 100 ? 2.959 -2.470 15.520 1.00 97.19 100 GLU A C 1
ATOM 810 O O . GLU A 1 100 ? 3.933 -1.753 15.759 1.00 97.19 100 GLU A O 1
ATOM 815 N N . ASN A 1 101 ? 1.861 -2.444 16.263 1.00 96.31 101 ASN A N 1
ATOM 816 C CA . ASN A 1 101 ? 1.796 -1.851 17.590 1.00 96.31 101 ASN A CA 1
ATOM 817 C C . ASN A 1 101 ? 1.084 -2.819 18.561 1.00 96.31 101 ASN A C 1
ATOM 819 O O . ASN A 1 101 ? 0.988 -4.025 18.315 1.00 96.31 101 ASN A O 1
ATOM 823 N N . GLN A 1 102 ? 0.607 -2.304 19.696 1.00 94.88 102 GLN A N 1
ATOM 824 C CA . GLN A 1 102 ? -0.127 -3.111 20.678 1.00 94.88 102 GLN A CA 1
ATOM 825 C C . GLN A 1 102 ? -1.485 -3.617 20.164 1.00 94.88 102 GLN A C 1
ATOM 827 O O . GLN A 1 102 ? -1.938 -4.666 20.601 1.00 94.88 102 GLN A O 1
ATOM 832 N N . LEU A 1 103 ? -2.127 -2.891 19.246 1.00 95.62 103 LEU A N 1
ATOM 833 C CA . LEU A 1 103 ? -3.500 -3.143 18.802 1.00 95.62 103 LEU A CA 1
ATOM 834 C C . LEU A 1 103 ? -3.586 -3.840 17.438 1.00 95.62 103 LEU A C 1
ATOM 836 O O . LEU A 1 103 ? -4.546 -4.573 17.203 1.00 95.62 103 LEU A O 1
ATOM 840 N N . TYR A 1 104 ? -2.622 -3.584 16.551 1.00 96.44 104 TYR A N 1
ATOM 841 C CA . TYR A 1 104 ? -2.680 -3.936 15.134 1.00 96.44 104 TYR A CA 1
ATOM 842 C C . TYR A 1 104 ? -1.330 -4.371 14.564 1.00 96.44 104 TYR A C 1
ATOM 844 O O . TYR A 1 104 ? -0.274 -3.894 14.988 1.00 96.44 104 TYR A O 1
ATOM 852 N N . CYS A 1 105 ? -1.401 -5.193 13.521 1.00 96.62 105 CYS A N 1
ATOM 853 C CA . CYS A 1 105 ? -0.323 -5.462 12.577 1.00 96.62 105 CYS A CA 1
ATOM 854 C C . CYS A 1 105 ? -0.658 -4.827 11.218 1.00 96.62 105 CYS A C 1
ATOM 856 O O . CYS A 1 105 ? -1.814 -4.822 10.798 1.00 96.62 105 CYS A O 1
ATOM 858 N N . ILE A 1 106 ? 0.348 -4.313 10.514 1.00 97.75 106 ILE A N 1
ATOM 859 C CA . ILE A 1 106 ? 0.267 -3.995 9.087 1.00 97.75 106 ILE A CA 1
ATOM 860 C C . ILE A 1 106 ? 1.017 -5.088 8.340 1.00 97.75 106 ILE A C 1
ATOM 862 O O . ILE A 1 106 ? 2.208 -5.305 8.586 1.00 97.75 106 ILE A O 1
ATOM 866 N N . ALA A 1 107 ? 0.319 -5.761 7.434 1.00 96.88 107 ALA A N 1
ATOM 867 C CA . ALA A 1 107 ? 0.841 -6.885 6.677 1.00 96.88 107 ALA A CA 1
ATOM 868 C C . ALA A 1 107 ? 0.786 -6.624 5.172 1.00 96.88 107 ALA A C 1
ATOM 870 O O . ALA A 1 107 ? -0.058 -5.862 4.699 1.00 96.88 107 ALA A O 1
ATOM 871 N N . VAL A 1 108 ? 1.675 -7.274 4.426 1.00 96.06 108 VAL A N 1
ATOM 872 C CA . VAL A 1 108 ? 1.636 -7.319 2.964 1.00 96.06 108 VAL A CA 1
ATOM 873 C C . VAL A 1 108 ? 1.503 -8.755 2.483 1.00 96.06 108 VAL A C 1
ATOM 875 O O . VAL A 1 108 ? 2.199 -9.640 2.978 1.00 96.06 108 VAL A O 1
ATOM 878 N N . GLU A 1 109 ? 0.614 -8.983 1.526 1.00 94.44 109 GLU A N 1
ATOM 879 C CA . GLU A 1 109 ? 0.336 -10.304 0.966 1.00 94.44 109 GLU A CA 1
ATOM 880 C C . GLU A 1 109 ? 0.244 -10.208 -0.552 1.00 94.44 109 GLU A C 1
ATOM 882 O O . GLU A 1 109 ? -0.394 -9.294 -1.081 1.00 94.44 109 GLU A O 1
ATOM 887 N N . ASP A 1 110 ? 0.906 -11.131 -1.244 1.00 91.44 110 ASP A N 1
ATOM 888 C CA . ASP A 1 110 ? 0.805 -11.226 -2.694 1.00 91.44 110 ASP A CA 1
ATOM 889 C C . ASP A 1 110 ? -0.584 -11.732 -3.103 1.00 91.44 110 ASP A C 1
ATOM 891 O O . ASP A 1 110 ? -1.127 -12.648 -2.489 1.00 91.44 110 ASP A O 1
ATOM 895 N N . ASN A 1 111 ? -1.177 -11.114 -4.120 1.00 88.25 111 ASN A N 1
ATOM 896 C CA . ASN A 1 111 ? -2.565 -11.345 -4.522 1.00 88.25 111 ASN A CA 1
ATOM 897 C C . ASN A 1 111 ? -2.689 -11.415 -6.051 1.00 88.25 111 ASN A C 1
ATOM 899 O O . ASN A 1 111 ? -3.548 -10.753 -6.640 1.00 88.25 111 ASN A O 1
ATOM 903 N N . GLU A 1 112 ? -1.799 -12.196 -6.673 1.00 85.38 112 GLU A N 1
ATOM 904 C CA . GLU A 1 112 ? -1.653 -12.459 -8.117 1.00 85.38 112 GLU A CA 1
ATOM 905 C C . GLU A 1 112 ? -1.422 -11.211 -8.976 1.00 85.38 112 GLU A C 1
ATOM 907 O O . GLU A 1 112 ? -0.356 -11.059 -9.551 1.00 85.38 112 GLU A O 1
ATOM 912 N N . TRP A 1 113 ? -2.383 -10.293 -9.031 1.00 86.69 113 TRP A N 1
ATOM 913 C CA . TRP A 1 113 ? -2.369 -9.065 -9.838 1.00 86.69 113 TRP A CA 1
ATOM 914 C C . TRP A 1 113 ? -2.095 -7.805 -9.012 1.00 86.69 113 TRP A C 1
ATOM 916 O O . TRP A 1 113 ? -2.148 -6.685 -9.510 1.00 86.69 113 TRP A O 1
ATOM 926 N N . SER A 1 114 ? -1.874 -7.966 -7.711 1.00 91.75 114 SER A N 1
ATOM 927 C CA . SER A 1 114 ? -1.684 -6.852 -6.788 1.00 91.75 114 SER A CA 1
ATOM 928 C C . SER A 1 114 ? -0.956 -7.297 -5.530 1.00 91.75 114 SER A C 1
ATOM 930 O O . SER A 1 114 ? -0.907 -8.484 -5.220 1.00 91.75 114 SER A O 1
ATOM 932 N N . LEU A 1 115 ? -0.462 -6.328 -4.767 1.00 94.62 115 LEU A N 1
ATOM 933 C CA . LEU A 1 115 ? -0.042 -6.521 -3.387 1.00 94.62 115 LEU A CA 1
ATOM 934 C C . LEU A 1 115 ? -1.122 -5.976 -2.450 1.00 94.62 115 LEU A C 1
ATOM 936 O O . LEU A 1 115 ? -1.466 -4.792 -2.505 1.00 94.62 115 LEU A O 1
ATOM 940 N N . ALA A 1 116 ? -1.647 -6.817 -1.566 1.00 94.88 116 ALA A N 1
ATOM 941 C CA . ALA A 1 116 ? -2.575 -6.391 -0.531 1.00 94.88 116 ALA A CA 1
ATOM 942 C C . ALA A 1 116 ? -1.811 -5.812 0.660 1.00 94.88 116 ALA A C 1
ATOM 944 O O . ALA A 1 116 ? -0.960 -6.481 1.236 1.00 94.88 116 ALA A O 1
ATOM 945 N N . VAL A 1 117 ? -2.149 -4.587 1.060 1.00 96.88 117 VAL A N 1
ATOM 946 C CA . VAL A 1 117 ? -1.684 -3.947 2.295 1.00 96.88 117 VAL A CA 1
ATOM 947 C C . VAL A 1 117 ? -2.817 -4.017 3.309 1.00 96.88 117 VAL A C 1
ATOM 949 O O . VAL A 1 117 ? -3.834 -3.338 3.154 1.00 96.88 117 VAL A O 1
ATOM 952 N N . LYS A 1 118 ? -2.648 -4.851 4.333 1.00 96.25 118 LYS A N 1
ATOM 953 C CA . LYS A 1 118 ? -3.678 -5.195 5.316 1.00 96.25 118 LYS A CA 1
ATOM 954 C C . LYS A 1 118 ? -3.400 -4.538 6.661 1.00 96.25 118 LYS A C 1
ATOM 956 O O . LYS A 1 118 ? -2.262 -4.527 7.118 1.00 96.25 118 LYS A O 1
ATOM 961 N N . LEU A 1 119 ? -4.449 -4.057 7.315 1.00 97.00 119 LEU A N 1
ATOM 962 C CA . LEU A 1 119 ? -4.472 -3.727 8.735 1.00 97.00 119 LEU A CA 1
ATOM 963 C C . LEU A 1 119 ? -5.208 -4.856 9.466 1.00 97.00 119 LEU A C 1
ATOM 965 O O . LEU A 1 119 ? -6.408 -5.033 9.259 1.00 97.00 119 LEU A O 1
ATOM 969 N N . LEU A 1 120 ? -4.483 -5.608 10.293 1.00 95.00 120 LEU A N 1
ATOM 970 C CA . LEU A 1 120 ? -4.955 -6.814 10.978 1.00 95.00 120 LEU A CA 1
ATOM 971 C C . LEU A 1 120 ? -5.067 -6.575 12.483 1.00 95.00 120 LEU A C 1
ATOM 973 O O . LEU A 1 120 ? -4.149 -6.011 13.090 1.00 95.00 120 LEU A O 1
ATOM 977 N N . GLN A 1 121 ? -6.175 -6.994 13.087 1.00 93.25 121 GLN A N 1
ATOM 978 C CA . GLN A 1 121 ? -6.412 -6.845 14.520 1.00 93.25 121 GLN A CA 1
ATOM 979 C C . GLN A 1 121 ? -5.577 -7.854 15.307 1.00 93.25 121 GLN A C 1
ATOM 981 O O . GLN A 1 121 ? -5.484 -9.022 14.944 1.00 93.25 121 GLN A O 1
ATOM 986 N N . LYS A 1 122 ? -4.997 -7.416 16.428 1.00 92.25 122 LYS A N 1
ATOM 987 C CA . LYS A 1 122 ? -4.316 -8.314 17.369 1.00 92.25 122 LYS A CA 1
ATOM 988 C C . LYS A 1 122 ? -5.259 -8.754 18.490 1.00 92.25 122 LYS A C 1
ATOM 990 O O . LYS A 1 122 ? -5.985 -7.928 19.046 1.00 92.25 122 LYS A O 1
ATOM 995 N N . GLY A 1 123 ? -5.150 -10.025 18.870 1.00 85.81 123 GLY A N 1
ATOM 996 C CA . GLY A 1 123 ? -5.848 -10.619 20.011 1.00 85.81 123 GLY A CA 1
ATOM 997 C C . GLY A 1 123 ? -7.336 -10.894 19.778 1.00 85.81 123 GLY A C 1
ATOM 998 O O . GLY A 1 123 ? -7.918 -10.490 18.775 1.00 85.81 123 GLY A O 1
ATOM 999 N N . ASP A 1 124 ? -7.956 -11.542 20.762 1.00 75.06 124 ASP A N 1
ATOM 1000 C CA . ASP A 1 124 ? -9.293 -12.143 20.636 1.00 75.06 124 ASP A CA 1
ATOM 1001 C C . ASP A 1 124 ? -10.435 -11.214 21.100 1.00 75.06 124 ASP A C 1
ATOM 1003 O O . ASP A 1 124 ? -11.466 -11.657 21.603 1.00 75.06 124 ASP A O 1
ATOM 1007 N N . GLY A 1 125 ? -10.264 -9.896 20.940 1.00 71.75 125 GLY A N 1
ATOM 1008 C CA . GLY A 1 125 ? -11.325 -8.906 21.181 1.00 71.75 125 GLY A CA 1
ATOM 1009 C C . GLY A 1 125 ? -11.305 -8.185 22.535 1.00 71.75 125 GLY A C 1
ATOM 1010 O O . GLY A 1 125 ? -12.118 -7.287 22.747 1.00 71.75 125 GLY A O 1
ATOM 1011 N N . GLU A 1 126 ? -10.354 -8.466 23.429 1.00 79.88 126 GLU A N 1
ATOM 1012 C CA . GLU A 1 126 ? -10.225 -7.747 24.716 1.00 79.88 126 GLU A CA 1
ATOM 1013 C C . GLU A 1 126 ? -10.037 -6.229 24.540 1.00 79.88 126 GLU A C 1
ATOM 1015 O O . GLU A 1 126 ? -10.511 -5.424 25.341 1.00 79.88 126 GLU A O 1
ATOM 1020 N N . LEU A 1 127 ? -9.377 -5.826 23.452 1.00 87.62 127 LEU A N 1
ATOM 1021 C CA . LEU A 1 127 ? -9.096 -4.429 23.119 1.00 87.62 127 LEU A CA 1
ATOM 1022 C C . LEU A 1 127 ? -10.019 -3.895 22.011 1.00 87.62 127 LEU A C 1
ATOM 1024 O O . LEU A 1 127 ? -9.710 -2.860 21.414 1.00 87.62 127 LEU A O 1
ATOM 1028 N N . GLU A 1 128 ? -11.160 -4.551 21.746 1.00 90.31 128 GLU A N 1
ATOM 1029 C CA . GLU A 1 128 ? -12.059 -4.217 20.627 1.00 90.31 128 GLU A CA 1
ATOM 1030 C C . GLU A 1 128 ? -12.500 -2.740 20.665 1.00 90.31 128 GLU A C 1
ATOM 1032 O O . GLU A 1 128 ? -12.535 -2.065 19.636 1.00 90.31 128 GLU A O 1
ATOM 1037 N N . GLY A 1 129 ? -12.787 -2.196 21.854 1.00 91.62 129 GLY A N 1
ATOM 1038 C CA . GLY A 1 129 ? -13.181 -0.791 22.012 1.00 91.62 129 GLY A CA 1
ATOM 1039 C C . GLY A 1 129 ? -12.088 0.197 21.588 1.00 91.62 129 GLY A C 1
ATOM 1040 O O . GLY A 1 129 ? -12.369 1.186 20.907 1.00 91.62 129 GLY A O 1
ATOM 1041 N N . LEU A 1 130 ? -10.828 -0.094 21.931 1.00 93.06 130 LEU A N 1
ATOM 1042 C CA . LEU A 1 130 ? -9.682 0.711 21.501 1.00 93.06 130 LEU A CA 1
ATOM 1043 C C . LEU A 1 130 ? -9.425 0.530 20.005 1.00 93.06 130 LEU A C 1
ATOM 1045 O O . LEU A 1 130 ? -9.222 1.514 19.296 1.00 93.06 130 LEU A O 1
ATOM 1049 N N . GLN A 1 131 ? -9.484 -0.707 19.513 1.00 95.00 131 GLN A N 1
ATOM 1050 C CA . GLN A 1 131 ? -9.318 -1.029 18.099 1.00 95.00 131 GLN A CA 1
ATOM 1051 C C . GLN A 1 131 ? -10.326 -0.267 17.233 1.00 95.00 131 GLN A C 1
ATOM 1053 O O . GLN A 1 131 ? -9.911 0.427 16.302 1.00 95.00 131 GLN A O 1
ATOM 1058 N N . ARG A 1 132 ? -11.609 -0.277 17.608 1.00 95.06 132 ARG A N 1
ATOM 1059 C CA . ARG A 1 132 ? -12.678 0.508 16.975 1.00 95.06 132 ARG A CA 1
ATOM 1060 C C . ARG A 1 132 ? -12.347 2.001 16.911 1.00 95.06 132 ARG A C 1
ATOM 1062 O O . ARG A 1 132 ? -12.486 2.615 15.861 1.00 95.06 132 ARG A O 1
ATOM 1069 N N . GLY A 1 133 ? -11.873 2.588 18.013 1.00 95.00 133 GLY A N 1
ATOM 1070 C CA . GLY A 1 133 ? -11.553 4.023 18.092 1.00 95.00 133 GLY A CA 1
ATOM 1071 C C . GLY A 1 133 ? -10.337 4.472 17.263 1.00 95.00 133 GLY A C 1
ATOM 1072 O O . GLY A 1 133 ? -10.152 5.678 17.032 1.00 95.00 133 GLY A O 1
ATOM 1073 N N . TRP A 1 134 ? -9.502 3.526 16.825 1.00 96.38 134 TRP A N 1
ATOM 107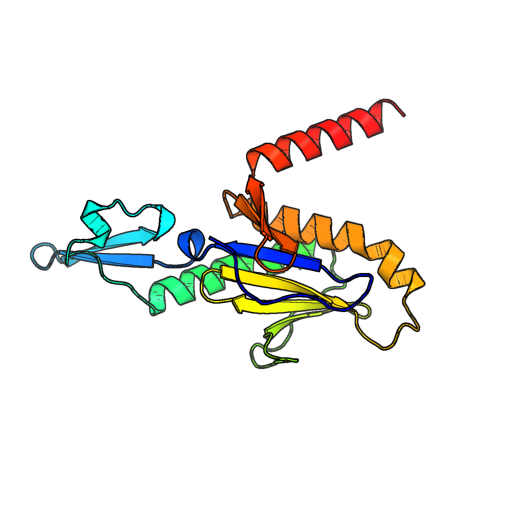4 C CA . TRP A 1 134 ? -8.306 3.777 16.015 1.00 96.38 134 TRP A CA 1
ATOM 1075 C C . TRP A 1 134 ? -8.421 3.308 14.565 1.00 96.38 134 TRP A C 1
ATOM 1077 O O . TRP A 1 134 ? -7.680 3.818 13.726 1.00 96.38 134 TRP A O 1
ATOM 1087 N N . PHE A 1 135 ? -9.353 2.405 14.259 1.00 96.69 135 PHE A N 1
ATOM 1088 C CA . PHE A 1 135 ? -9.490 1.769 12.951 1.00 96.69 135 PHE A CA 1
ATOM 1089 C C . PHE A 1 135 ? -9.525 2.772 11.791 1.00 96.69 135 PHE A C 1
ATOM 1091 O O . PHE A 1 135 ? -8.618 2.785 10.959 1.00 96.69 135 PHE A O 1
ATOM 1098 N N . ASP A 1 136 ? -10.497 3.688 11.791 1.00 95.81 136 ASP A N 1
ATOM 1099 C CA . ASP A 1 136 ? -10.656 4.672 10.713 1.00 95.81 136 ASP A CA 1
ATOM 1100 C C . ASP A 1 136 ? -9.436 5.590 10.575 1.00 95.81 136 ASP A C 1
ATOM 1102 O O . ASP A 1 136 ? -9.082 6.016 9.475 1.00 95.81 136 ASP A O 1
ATOM 1106 N N . LYS A 1 137 ? -8.758 5.889 11.691 1.00 96.56 137 LYS A N 1
ATOM 1107 C CA . LYS A 1 137 ? -7.558 6.737 11.707 1.00 96.56 137 LYS A CA 1
ATOM 1108 C C . LYS A 1 137 ? -6.382 6.026 11.044 1.00 96.56 137 LYS A C 1
ATOM 1110 O O . LYS A 1 137 ? -5.699 6.623 10.212 1.00 96.56 137 LYS A O 1
ATOM 1115 N N . TYR A 1 138 ? -6.164 4.756 11.381 1.00 97.75 138 TYR A N 1
ATOM 1116 C CA . TYR A 1 138 ? -5.101 3.951 10.787 1.00 97.75 138 TYR A CA 1
ATOM 1117 C C . TYR A 1 138 ? -5.387 3.642 9.319 1.00 97.75 138 TYR A C 1
ATOM 1119 O O . TYR A 1 138 ? -4.509 3.862 8.490 1.00 97.75 138 TYR A O 1
ATOM 1127 N N . MET A 1 139 ? -6.617 3.270 8.959 1.00 97.38 139 MET A N 1
ATOM 1128 C CA . MET A 1 139 ? -7.001 3.072 7.558 1.00 97.38 139 MET A CA 1
ATOM 1129 C C . MET A 1 139 ? -6.859 4.349 6.726 1.00 97.38 139 MET A C 1
ATOM 1131 O O . MET A 1 139 ? -6.383 4.293 5.589 1.00 97.38 139 MET A O 1
ATOM 1135 N N . PHE A 1 140 ? -7.213 5.512 7.284 1.00 96.31 140 PHE A N 1
ATOM 1136 C CA . PHE A 1 140 ? -6.998 6.796 6.618 1.00 96.31 140 PHE A CA 1
ATOM 1137 C C . PHE A 1 140 ? -5.510 7.092 6.416 1.00 96.31 140 PHE A C 1
ATOM 1139 O O . PHE A 1 140 ? -5.122 7.543 5.340 1.00 96.31 140 PHE A O 1
ATOM 1146 N N . ALA A 1 141 ? -4.665 6.831 7.415 1.00 97.50 141 ALA A N 1
ATOM 1147 C CA . ALA A 1 141 ? -3.228 7.038 7.277 1.00 97.50 141 ALA A CA 1
ATOM 1148 C C . ALA A 1 141 ? -2.583 6.066 6.288 1.00 97.50 141 ALA A C 1
ATOM 1150 O O . ALA A 1 141 ? -1.769 6.510 5.489 1.00 97.50 141 ALA A O 1
ATOM 1151 N N . ILE A 1 142 ? -2.994 4.795 6.263 1.00 98.06 142 ILE A N 1
ATOM 1152 C CA . ILE A 1 142 ? -2.543 3.825 5.255 1.00 98.06 142 ILE A CA 1
ATOM 1153 C C . ILE A 1 142 ? -2.891 4.329 3.855 1.00 98.06 142 ILE A C 1
ATOM 1155 O O . ILE A 1 142 ? -1.999 4.495 3.026 1.00 98.06 142 ILE A O 1
ATOM 1159 N N . ARG A 1 143 ? -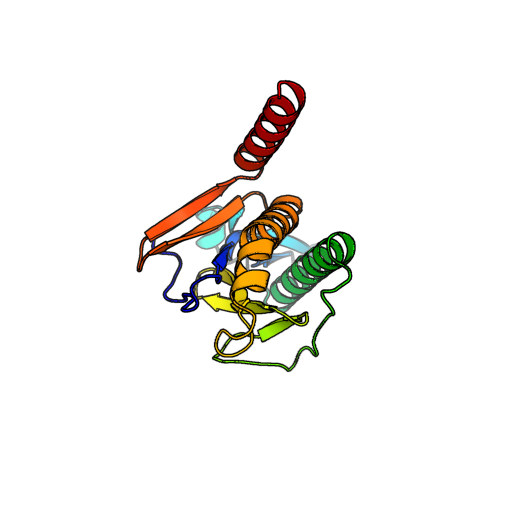4.163 4.668 3.615 1.00 97.06 143 ARG A N 1
ATOM 1160 C CA . ARG A 1 143 ? -4.627 5.231 2.338 1.00 97.06 143 ARG A CA 1
ATOM 1161 C C . ARG A 1 143 ? -3.833 6.470 1.932 1.00 97.06 143 ARG A C 1
ATOM 1163 O O . ARG A 1 143 ? -3.372 6.563 0.798 1.00 97.06 143 ARG A O 1
ATOM 1170 N N . LYS A 1 144 ? -3.655 7.408 2.865 1.00 97.12 144 LYS A N 1
ATOM 1171 C CA . LYS A 1 144 ? -2.919 8.657 2.647 1.00 97.12 144 LYS A CA 1
ATOM 1172 C C . LYS A 1 144 ? -1.454 8.409 2.290 1.00 97.12 144 LYS A C 1
ATOM 1174 O O . LYS A 1 144 ? -0.956 9.039 1.362 1.00 97.12 144 LYS A O 1
ATOM 1179 N N . SER A 1 145 ? -0.775 7.531 3.026 1.00 97.94 145 SER A N 1
ATOM 1180 C CA . SER A 1 145 ? 0.634 7.203 2.796 1.00 97.94 145 SER A CA 1
ATOM 1181 C C . SER A 1 145 ? 0.825 6.490 1.459 1.00 97.94 145 SER A C 1
ATOM 1183 O O . SER A 1 145 ? 1.753 6.819 0.732 1.00 97.94 145 SER A O 1
ATOM 1185 N N . LEU A 1 146 ? -0.078 5.581 1.076 1.00 98.00 146 LEU A N 1
ATOM 1186 C CA . LEU A 1 146 ? -0.022 4.911 -0.228 1.00 98.00 146 LEU A CA 1
ATOM 1187 C C . LEU A 1 146 ? -0.229 5.896 -1.391 1.00 98.00 146 LEU A C 1
ATOM 1189 O O . LEU A 1 146 ? 0.609 5.981 -2.287 1.00 98.00 146 LEU A O 1
ATOM 1193 N N . LEU A 1 147 ? -1.289 6.710 -1.347 1.00 97.81 147 LEU A N 1
ATOM 1194 C CA . LEU A 1 147 ? -1.617 7.684 -2.405 1.00 97.81 147 LEU A CA 1
ATOM 1195 C C . LEU A 1 147 ? -0.646 8.872 -2.488 1.00 97.81 147 LEU A C 1
ATOM 1197 O O . LEU A 1 147 ? -0.711 9.685 -3.411 1.00 97.81 147 LEU A O 1
ATOM 1201 N N . LYS A 1 148 ? 0.288 9.002 -1.543 1.00 97.00 148 LYS A N 1
ATOM 1202 C CA . LYS A 1 148 ? 1.404 9.941 -1.684 1.00 97.00 148 LYS A CA 1
ATOM 1203 C C . LYS A 1 148 ? 2.326 9.520 -2.832 1.00 97.00 148 LYS A C 1
ATOM 1205 O O . LYS A 1 148 ? 2.746 10.388 -3.601 1.00 97.00 148 LYS A O 1
ATOM 1210 N N . TYR A 1 149 ? 2.573 8.217 -2.972 1.00 96.44 149 TYR A N 1
ATOM 1211 C CA . TYR A 1 149 ? 3.534 7.634 -3.915 1.00 96.44 149 TYR A CA 1
ATOM 1212 C C . TYR A 1 149 ? 2.883 6.966 -5.128 1.00 96.44 149 TYR A C 1
ATOM 1214 O O . TYR A 1 149 ? 3.528 6.850 -6.164 1.00 96.44 149 TYR A O 1
ATOM 1222 N N . LEU A 1 150 ? 1.618 6.563 -5.010 1.00 96.56 150 LEU A N 1
ATOM 1223 C CA . LEU A 1 150 ? 0.869 5.880 -6.061 1.00 96.56 150 LEU A CA 1
ATOM 1224 C C . LEU A 1 150 ? -0.184 6.810 -6.682 1.00 96.56 150 LEU A C 1
ATOM 1226 O O . LEU A 1 150 ? -0.763 7.633 -5.963 1.00 96.56 150 LEU A O 1
ATOM 1230 N N . PRO A 1 151 ? -0.464 6.691 -7.993 1.00 95.88 151 PRO A N 1
ATOM 1231 C CA . PRO A 1 151 ? -1.530 7.459 -8.638 1.00 95.88 151 PRO A CA 1
ATOM 1232 C C . PRO A 1 151 ? -2.923 6.978 -8.208 1.00 95.88 151 PRO A C 1
ATOM 1234 O O . PRO A 1 151 ? -3.870 7.762 -8.167 1.00 95.88 151 PRO A O 1
ATOM 1237 N N . ASP A 1 152 ? -3.056 5.705 -7.843 1.00 96.44 152 ASP A N 1
ATOM 1238 C CA . ASP A 1 152 ? -4.280 5.117 -7.320 1.00 96.44 152 ASP A CA 1
ATOM 1239 C C . ASP A 1 152 ? -3.998 3.871 -6.479 1.00 96.44 152 ASP A C 1
ATOM 1241 O O . ASP A 1 152 ? -2.904 3.310 -6.505 1.00 96.44 152 ASP A O 1
ATOM 1245 N N . ILE A 1 153 ? -5.015 3.447 -5.734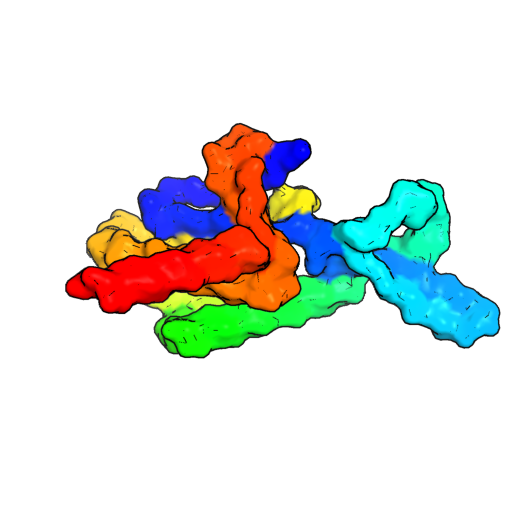 1.00 95.88 153 ILE A N 1
ATOM 1246 C CA . ILE A 1 153 ? -5.035 2.177 -5.010 1.00 95.88 153 ILE A CA 1
ATOM 1247 C C . ILE A 1 153 ? -6.364 1.464 -5.246 1.00 95.88 153 ILE A C 1
ATOM 1249 O O . ILE A 1 153 ? -7.405 2.093 -5.461 1.00 95.88 153 ILE A O 1
ATOM 1253 N N . GLY A 1 154 ? -6.349 0.138 -5.168 1.00 93.25 154 GLY A N 1
ATOM 1254 C CA . GLY A 1 154 ? -7.562 -0.667 -5.159 1.00 93.25 154 GLY A CA 1
ATOM 1255 C C . GLY A 1 154 ? -8.205 -0.740 -3.778 1.00 93.25 154 GLY A C 1
ATOM 1256 O O . GLY A 1 154 ? -7.523 -0.698 -2.752 1.00 93.25 154 GLY A O 1
ATOM 1257 N N . THR A 1 155 ? -9.524 -0.897 -3.756 1.00 90.88 155 THR A N 1
ATOM 1258 C CA . THR A 1 155 ? -10.299 -1.192 -2.546 1.00 90.88 155 THR A CA 1
ATOM 1259 C C . THR A 1 155 ? -10.974 -2.543 -2.658 1.00 90.88 155 THR A C 1
ATOM 1261 O O . THR A 1 155 ? -11.418 -2.944 -3.734 1.00 90.88 155 THR A O 1
ATOM 1264 N N . TYR A 1 156 ? -11.080 -3.236 -1.530 1.00 82.62 156 TYR A N 1
ATOM 1265 C CA . TYR A 1 156 ? -11.866 -4.454 -1.432 1.00 82.62 156 TYR A CA 1
ATOM 1266 C C . TYR A 1 156 ? -13.345 -4.107 -1.243 1.00 82.62 156 TYR A C 1
ATOM 1268 O O . TYR A 1 156 ? -13.691 -3.408 -0.290 1.00 82.62 156 TYR A O 1
ATOM 1276 N N . THR A 1 157 ? -14.215 -4.577 -2.140 1.00 76.12 157 THR A N 1
ATOM 1277 C CA . THR A 1 157 ? -15.675 -4.412 -2.002 1.00 76.12 157 THR A CA 1
ATOM 1278 C C . THR A 1 157 ? -16.424 -5.743 -1.902 1.00 76.12 157 THR A C 1
ATOM 1280 O O . THR A 1 157 ? -17.636 -5.742 -1.713 1.00 76.12 157 THR A O 1
ATOM 1283 N N . GLY A 1 158 ? -15.711 -6.871 -1.972 1.00 67.69 158 GLY A N 1
ATOM 1284 C CA . GLY A 1 158 ? -16.251 -8.223 -1.8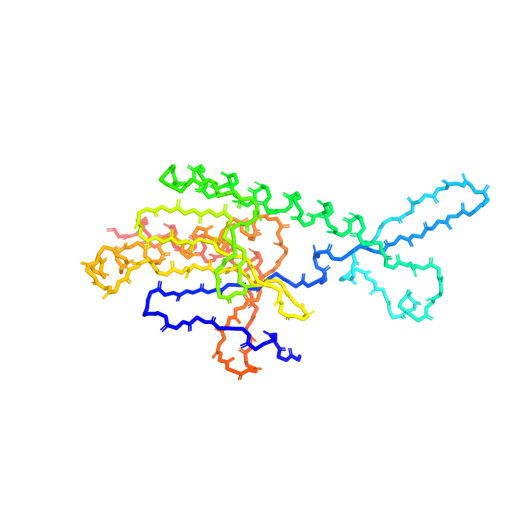41 1.00 67.69 158 GLY A CA 1
ATOM 1285 C C . GLY A 1 158 ? -15.475 -9.234 -2.689 1.00 67.69 158 GLY A C 1
ATOM 1286 O O . GLY A 1 158 ? -14.560 -8.846 -3.420 1.00 67.69 158 GLY A O 1
ATOM 1287 N N . PRO A 1 159 ? -15.842 -10.527 -2.636 1.00 62.06 159 PRO A N 1
ATOM 1288 C CA . PRO A 1 159 ? -15.284 -11.527 -3.537 1.00 62.06 159 PRO A CA 1
ATOM 1289 C C . PRO A 1 159 ? -15.519 -11.087 -4.986 1.00 62.06 159 PRO A C 1
ATOM 1291 O O . PRO A 1 159 ? -16.664 -10.880 -5.388 1.00 62.06 159 PRO A O 1
ATOM 1294 N N . TRP A 1 160 ? -14.442 -10.921 -5.759 1.00 58.56 160 TRP A N 1
ATOM 1295 C CA . TRP A 1 160 ? -14.456 -10.513 -7.177 1.00 58.56 160 TRP A CA 1
ATOM 1296 C C . TRP A 1 160 ? -14.851 -9.062 -7.477 1.00 58.56 160 TRP A C 1
ATOM 1298 O O . TRP A 1 160 ? -14.720 -8.628 -8.624 1.00 58.56 160 TRP A O 1
ATOM 1308 N N . THR A 1 161 ? -15.280 -8.290 -6.478 1.00 55.28 161 THR A N 1
ATOM 1309 C CA . THR A 1 161 ? -15.576 -6.864 -6.631 1.00 55.28 161 THR A CA 1
ATOM 1310 C C . THR A 1 161 ? -14.488 -6.038 -5.962 1.00 55.28 161 THR A C 1
ATOM 1312 O O . THR A 1 161 ? -14.215 -6.158 -4.766 1.00 55.28 161 THR A O 1
ATOM 1315 N N . SER A 1 162 ? -13.868 -5.171 -6.753 1.00 72.44 162 SER A N 1
ATOM 1316 C CA . SER A 1 162 ? -12.862 -4.230 -6.282 1.00 72.44 162 SER A CA 1
ATOM 1317 C C . SER A 1 162 ? -13.172 -2.839 -6.804 1.00 72.44 162 SER A C 1
ATOM 1319 O O . SER A 1 162 ? -13.533 -2.686 -7.972 1.00 72.44 162 SER A O 1
ATOM 1321 N N . GLY A 1 163 ? -13.003 -1.832 -5.955 1.00 86.19 163 GLY A N 1
ATOM 1322 C CA . GLY A 1 163 ? -13.017 -0.436 -6.366 1.00 86.19 163 GLY A CA 1
ATOM 1323 C C . GLY A 1 163 ? -11.608 0.084 -6.639 1.00 86.19 163 GLY A C 1
ATOM 1324 O O . GLY A 1 163 ? -10.602 -0.618 -6.481 1.00 86.19 163 GLY A O 1
ATOM 1325 N N . ARG A 1 164 ? -11.544 1.348 -7.041 1.00 91.69 164 ARG A N 1
ATOM 1326 C CA . ARG A 1 164 ? -10.311 2.111 -7.203 1.00 91.69 164 ARG A CA 1
ATOM 1327 C C . ARG A 1 164 ? -10.529 3.490 -6.607 1.00 91.69 164 ARG A C 1
ATOM 1329 O O . ARG A 1 164 ? -11.631 4.022 -6.675 1.00 91.69 164 ARG A O 1
ATOM 1336 N N . ILE A 1 165 ? -9.479 4.021 -6.004 1.00 94.06 165 ILE A N 1
ATOM 1337 C CA . ILE A 1 165 ? -9.435 5.380 -5.483 1.00 94.06 165 ILE A CA 1
ATOM 1338 C C . ILE A 1 165 ? -8.202 6.036 -6.071 1.00 94.06 165 ILE A C 1
ATOM 1340 O O . ILE A 1 165 ? -7.095 5.537 -5.854 1.00 94.06 165 ILE A O 1
ATOM 1344 N N . THR A 1 166 ? -8.376 7.157 -6.763 1.00 96.62 166 THR A N 1
ATOM 1345 C CA . THR A 1 166 ? -7.241 7.923 -7.286 1.00 96.62 166 THR A CA 1
ATOM 1346 C C . THR A 1 166 ? -6.709 8.932 -6.273 1.00 96.62 166 THR A C 1
ATOM 1348 O O . THR A 1 166 ? -7.377 9.336 -5.311 1.00 96.62 166 THR A O 1
ATOM 1351 N N . LYS A 1 167 ? -5.471 9.367 -6.497 1.00 96.06 167 LYS A N 1
ATOM 1352 C CA . LYS A 1 167 ? -4.816 10.423 -5.726 1.00 96.06 167 LYS A CA 1
ATOM 1353 C C . LYS A 1 167 ? -5.594 11.737 -5.795 1.00 96.06 167 LYS A C 1
ATOM 1355 O O . LYS A 1 167 ? -5.712 12.431 -4.785 1.00 96.06 167 LYS A O 1
ATOM 1360 N N . GLU A 1 168 ? -6.164 12.059 -6.951 1.00 95.31 168 GLU A N 1
ATOM 1361 C CA . GLU A 1 168 ? -6.954 13.270 -7.183 1.00 95.31 168 GLU A CA 1
ATOM 1362 C C . GLU A 1 168 ? -8.281 13.223 -6.424 1.00 95.31 168 GLU A C 1
ATOM 1364 O O . GLU A 1 168 ? -8.656 14.209 -5.789 1.00 95.31 168 GLU A O 1
ATOM 1369 N N . GLU A 1 169 ? -8.982 12.088 -6.459 1.00 94.50 169 GLU A N 1
ATOM 1370 C CA . GLU A 1 169 ? -10.225 11.886 -5.705 1.00 94.50 169 GLU A CA 1
ATOM 1371 C C . GLU A 1 169 ? -9.981 12.032 -4.202 1.00 94.50 169 GLU A C 1
ATOM 1373 O O . GLU A 1 169 ? -10.703 12.751 -3.508 1.00 94.50 169 GLU A O 1
ATOM 1378 N N . PHE A 1 170 ? -8.911 11.416 -3.700 1.00 95.38 170 PHE A N 1
ATOM 1379 C CA . PHE A 1 170 ? -8.533 11.537 -2.299 1.00 95.38 170 PHE A CA 1
ATOM 1380 C C . PHE A 1 170 ? -8.135 12.969 -1.916 1.00 95.38 170 PHE A C 1
ATOM 1382 O O . PHE A 1 170 ? -8.497 13.441 -0.838 1.00 95.38 170 PHE A O 1
ATOM 1389 N N . ALA A 1 171 ? -7.424 13.691 -2.785 1.00 93.38 171 ALA A N 1
ATOM 1390 C CA . ALA A 1 171 ? -7.068 15.085 -2.533 1.00 93.38 171 ALA A CA 1
ATOM 1391 C C . ALA A 1 171 ? -8.314 15.974 -2.379 1.00 93.38 171 ALA A C 1
ATOM 1393 O O . ALA A 1 171 ? -8.369 16.778 -1.445 1.00 93.38 171 ALA A O 1
ATOM 1394 N N . ARG A 1 172 ? -9.333 15.786 -3.231 1.00 94.00 172 ARG A N 1
ATOM 1395 C CA . ARG A 1 172 ? -10.626 16.486 -3.116 1.00 94.00 172 ARG A CA 1
ATOM 1396 C C . ARG A 1 172 ? -11.320 16.160 -1.796 1.00 94.00 172 ARG A C 1
ATOM 1398 O O . ARG A 1 172 ? -11.688 17.073 -1.064 1.00 94.00 172 ARG A O 1
ATOM 1405 N N . GLU A 1 173 ? -11.390 14.877 -1.436 1.00 92.25 173 GLU A N 1
ATOM 1406 C CA . GLU A 1 173 ? -11.973 14.429 -0.163 1.00 92.25 173 GLU A CA 1
ATOM 1407 C C . GLU A 1 173 ? -11.293 15.100 1.048 1.00 92.25 173 GLU A C 1
ATOM 1409 O O . GLU A 1 173 ? -11.954 15.528 1.998 1.00 92.25 173 GLU A O 1
ATOM 1414 N N . VAL A 1 174 ? -9.962 15.217 1.034 1.00 90.69 174 VAL A N 1
ATOM 1415 C CA . VAL A 1 174 ? -9.203 15.859 2.119 1.00 90.69 174 VAL A CA 1
ATOM 1416 C C . VAL A 1 174 ? -9.501 17.356 2.217 1.00 90.69 174 VAL A C 1
ATOM 1418 O O . VAL A 1 174 ? -9.587 17.871 3.336 1.00 90.69 174 VAL A O 1
ATOM 1421 N N . ILE A 1 175 ? -9.659 18.049 1.086 1.00 90.56 175 ILE A N 1
ATOM 1422 C CA . ILE A 1 175 ? -10.030 19.472 1.049 1.00 90.56 175 ILE A CA 1
ATOM 1423 C C . ILE A 1 175 ? -11.427 19.656 1.650 1.00 90.56 175 ILE A C 1
ATOM 1425 O O . ILE A 1 175 ? -11.573 20.394 2.625 1.00 90.56 175 ILE A O 1
ATOM 1429 N N . GLU A 1 176 ? -12.414 18.889 1.189 1.00 90.50 176 GLU A N 1
ATOM 1430 C CA . GLU A 1 176 ? -13.792 18.962 1.692 1.00 90.50 176 GLU A CA 1
ATOM 1431 C C . GLU A 1 176 ? -13.887 18.670 3.199 1.00 90.50 176 GLU A C 1
ATOM 1433 O O . GLU A 1 176 ? -14.626 19.328 3.936 1.00 90.50 176 GLU A O 1
ATOM 1438 N N . ARG A 1 177 ? -13.122 17.688 3.698 1.00 86.12 177 ARG A N 1
ATOM 1439 C CA . ARG A 1 177 ? -13.063 17.373 5.137 1.00 86.12 177 ARG A CA 1
ATOM 1440 C C . ARG A 1 177 ? -12.493 18.527 5.964 1.00 86.12 177 ARG A C 1
ATOM 1442 O O . ARG A 1 177 ? -12.884 18.682 7.121 1.00 86.12 177 ARG A O 1
ATOM 1449 N N . ARG A 1 178 ? -11.550 19.300 5.417 1.00 84.31 178 ARG A N 1
ATOM 1450 C CA . ARG A 1 178 ? -10.981 20.476 6.096 1.00 84.31 178 ARG A CA 1
ATOM 1451 C C . ARG A 1 178 ? -11.978 21.626 6.121 1.00 84.31 178 ARG A C 1
ATOM 1453 O O . ARG A 1 178 ? -12.170 22.217 7.176 1.00 84.31 178 ARG A O 1
ATOM 1460 N N . GLU A 1 179 ? -12.653 21.882 5.008 1.00 84.44 179 GLU A N 1
ATOM 1461 C CA . GLU A 1 179 ? -13.671 22.933 4.906 1.00 84.44 179 GLU A CA 1
ATOM 1462 C C . GLU A 1 179 ? -14.840 22.678 5.865 1.00 84.44 179 GLU A C 1
ATOM 1464 O O . GLU A 1 179 ? -15.204 23.560 6.639 1.00 84.44 179 GLU A O 1
ATOM 1469 N N . LYS A 1 180 ? -15.349 21.441 5.934 1.00 77.75 180 LYS A N 1
ATOM 1470 C CA . LYS A 1 180 ? -16.423 21.067 6.876 1.00 77.75 180 LYS A CA 1
ATOM 1471 C C . LYS A 1 180 ? -16.033 21.234 8.349 1.00 77.75 180 LYS A C 1
ATOM 1473 O O . LYS A 1 180 ? -16.895 21.521 9.170 1.00 77.75 180 LYS A O 1
ATOM 1478 N N . LYS A 1 181 ? -14.749 21.079 8.693 1.00 72.44 181 LYS A N 1
ATOM 1479 C CA . LYS A 1 181 ? -14.242 21.313 10.059 1.00 72.44 181 LYS A CA 1
ATOM 1480 C C . LYS A 1 181 ? -14.060 22.790 10.411 1.00 72.44 181 LYS A C 1
ATOM 1482 O O . LYS A 1 181 ? -13.935 23.087 11.589 1.00 72.44 181 LYS A O 1
ATOM 1487 N N . HIS A 1 182 ? -14.003 23.686 9.427 1.00 62.88 182 HIS A N 1
ATOM 1488 C CA . HIS A 1 182 ? -13.898 25.131 9.657 1.00 62.88 182 HIS A CA 1
ATOM 1489 C C . HIS A 1 182 ? -15.259 25.839 9.712 1.00 62.88 182 HIS A C 1
ATOM 1491 O O . HIS A 1 182 ? -15.316 27.000 10.104 1.00 62.88 182 HIS A O 1
ATOM 1497 N N . VAL A 1 183 ? -16.338 25.153 9.326 1.00 57.31 183 VAL A N 1
ATOM 1498 C CA . VAL A 1 183 ? -17.718 25.675 9.342 1.00 57.31 183 VAL A CA 1
ATOM 1499 C C . VAL A 1 183 ? -18.511 25.196 10.575 1.00 57.31 183 VAL A C 1
ATOM 1501 O O . VAL A 1 183 ? -19.580 25.730 10.856 1.00 57.31 183 VAL A O 1
ATOM 1504 N N . SER A 1 184 ? -17.985 24.217 11.323 1.00 49.31 184 SER A N 1
ATOM 1505 C CA . SER A 1 184 ? -18.537 23.704 12.590 1.00 49.31 184 SER A CA 1
ATOM 1506 C C . SER A 1 184 ? -17.771 24.234 13.792 1.00 49.31 184 SER A C 1
ATOM 1508 O O . SER A 1 184 ? -18.392 24.209 14.878 1.00 49.31 184 SER A O 1
#

Radius of gyration: 18.51 Å; chains: 1; bounding box: 44×42×54 Å

Foldseek 3Di:
DFQFDDDADDPLKFKWWAFQQQQWKKWFADPVVRDIDIDRNVRDDPCNVVDPRIDTDPVSSVVSVVVLVVQLLVQLCVVPVQKDADDQPDDDPQWGFGIDHPFWTFTWHDGPRTIMTMTHGDDDCPCVVVSVVCRVVSVLSSLVSNQVSDQKMWGDPDRRDIDIDGNVNVVVVVVVVVVVVVVD

Sequence (184 aa):
MGRGNTCVHGKYEGLYFIDRDHIEVDVKDDPKTGTRDFRFLGGMTSEDLCGSEWKYDPDESQANLARLLGDFMYDIHAWYPSFKRCEPSRLEHGARIIMENQLYCIAVEDNEWSLAVKLLQKGDGELEGLQRGWFDKYMFAIRKSLLKYLPDIGTYTGPWTSGRITKEEFAREVIERREKKHVS

Secondary structure (DSSP, 8-state):
----S----STT-EEEEEEGGGT-EEEEE-TTT--EEEEEGGG--HHHHHSSS-EE-HHHHHHHHHHHHHHHHHHHHHH-TT-EEPPTT-EETTEEEEEE-SSEEEEEEE-SSEEEEEEEE-SSSTTHHHHHHHHHHHHHHHHHHHHHH-SEEEEEEETTEEEEEEHHHHHHHHHHHHHHHHH-

Organism: Flavonifractor plautii (NCBI:txid292800)